Protein AF-A0A6S6TIM0-F1 (afdb_monomer)

pLDDT: mean 74.58, std 20.09, range [28.98, 96.31]

Structure (mmCIF, N/CA/C/O backbone):
data_AF-A0A6S6TIM0-F1
#
_entry.id   AF-A0A6S6TIM0-F1
#
loop_
_atom_site.group_PDB
_atom_site.id
_atom_site.type_symbol
_atom_site.label_atom_id
_atom_site.label_alt_id
_atom_site.label_comp_id
_atom_site.label_asym_id
_atom_site.label_entity_id
_atom_site.label_seq_id
_atom_site.pdbx_PDB_ins_code
_atom_site.Cartn_x
_atom_site.Cartn_y
_atom_site.Cartn_z
_atom_site.occupancy
_atom_site.B_iso_or_equiv
_atom_site.auth_seq_id
_atom_site.auth_comp_id
_atom_site.auth_asym_id
_atom_site.auth_atom_id
_atom_site.pdbx_PDB_model_num
ATOM 1 N N . MET A 1 1 ? 52.981 17.543 31.462 1.00 34.94 1 MET A N 1
ATOM 2 C CA . MET A 1 1 ? 53.055 16.072 31.295 1.00 34.94 1 MET A CA 1
ATOM 3 C C . MET A 1 1 ? 51.691 15.510 31.686 1.00 34.94 1 MET A C 1
ATOM 5 O O . MET A 1 1 ? 51.273 15.782 32.795 1.00 34.94 1 MET A O 1
ATOM 9 N N . LYS A 1 2 ? 50.892 15.060 30.699 1.00 37.09 2 LYS A N 1
ATOM 10 C CA . LYS A 1 2 ? 50.483 13.643 30.493 1.00 37.09 2 LYS A CA 1
ATOM 11 C C . LYS A 1 2 ? 49.514 13.152 31.595 1.00 37.09 2 LYS A C 1
ATOM 13 O O . LYS A 1 2 ? 49.931 13.107 32.735 1.00 37.09 2 LYS A O 1
ATOM 18 N N . HIS A 1 3 ? 48.256 12.747 31.390 1.00 34.34 3 HIS A N 1
ATOM 19 C CA . HIS A 1 3 ? 47.447 12.381 30.220 1.00 34.34 3 HIS A CA 1
ATOM 20 C C . HIS A 1 3 ? 45.950 12.539 30.579 1.00 34.34 3 HIS A C 1
ATOM 22 O O . HIS A 1 3 ? 45.522 11.990 31.589 1.00 34.34 3 HIS A O 1
ATOM 28 N N . LEU A 1 4 ? 45.146 13.181 29.723 1.00 31.92 4 LEU A N 1
ATOM 29 C CA . LEU A 1 4 ? 43.689 12.991 29.677 1.00 31.92 4 LEU A CA 1
ATOM 30 C C . LEU A 1 4 ? 43.410 12.108 28.451 1.00 31.92 4 LEU A C 1
ATOM 32 O O . LEU A 1 4 ? 43.597 12.547 27.317 1.00 31.92 4 LEU A O 1
ATOM 36 N N . LYS A 1 5 ? 43.061 10.835 28.660 1.00 36.31 5 LYS A N 1
ATOM 37 C CA . LYS A 1 5 ? 42.605 9.949 27.579 1.00 36.31 5 LYS A CA 1
ATOM 38 C C . LYS A 1 5 ? 41.124 10.234 27.341 1.00 36.31 5 LYS A C 1
ATOM 40 O O . LYS A 1 5 ? 40.272 9.725 28.059 1.00 36.31 5 LYS A O 1
ATOM 45 N N . GLY A 1 6 ? 40.851 11.090 26.359 1.00 34.06 6 GLY A N 1
ATOM 46 C CA . GLY A 1 6 ? 39.521 11.280 25.795 1.00 34.06 6 GLY A CA 1
ATOM 47 C C . GLY A 1 6 ? 39.096 10.022 25.045 1.00 34.06 6 GLY A C 1
ATOM 48 O O . GLY A 1 6 ? 39.777 9.576 24.123 1.00 34.06 6 GLY A O 1
ATOM 49 N N . ILE A 1 7 ? 37.988 9.444 25.490 1.00 39.56 7 ILE A N 1
ATOM 50 C CA . ILE A 1 7 ? 37.256 8.378 24.815 1.00 39.56 7 ILE A CA 1
ATOM 51 C C . ILE A 1 7 ? 36.615 9.014 23.580 1.00 39.56 7 ILE A C 1
ATOM 53 O O . ILE A 1 7 ? 35.671 9.793 23.690 1.00 39.56 7 ILE A O 1
ATOM 57 N N . PHE A 1 8 ? 37.182 8.736 22.407 1.00 39.44 8 PHE A N 1
ATOM 58 C CA . PHE A 1 8 ? 36.579 9.087 21.127 1.00 39.44 8 PHE A CA 1
ATOM 59 C C . PHE A 1 8 ? 35.415 8.118 20.894 1.00 39.44 8 PHE A C 1
ATOM 61 O O . PHE A 1 8 ? 35.612 6.950 20.562 1.00 39.44 8 PHE A O 1
ATOM 68 N N . LEU A 1 9 ? 34.204 8.606 21.155 1.00 35.69 9 LEU A N 1
ATOM 69 C CA . LEU A 1 9 ? 32.951 7.981 20.752 1.00 35.69 9 LEU A CA 1
ATOM 70 C C . LEU A 1 9 ? 32.951 7.842 19.224 1.00 35.69 9 LEU A C 1
ATOM 72 O O . LEU A 1 9 ? 32.797 8.824 18.502 1.00 35.69 9 LEU A O 1
ATOM 76 N N . LEU A 1 10 ? 33.138 6.611 18.742 1.00 35.91 10 LEU A N 1
ATOM 77 C CA . LEU A 1 10 ? 32.744 6.213 17.397 1.00 35.91 10 LEU A CA 1
ATOM 78 C C . LEU A 1 10 ? 31.223 6.339 17.311 1.00 35.91 10 LEU A C 1
ATOM 80 O O . LEU A 1 10 ? 30.482 5.506 17.829 1.00 35.91 10 LEU A O 1
ATOM 84 N N . SER A 1 11 ? 30.765 7.407 16.669 1.00 35.31 11 SER A N 1
ATOM 85 C CA . SER A 1 11 ? 29.397 7.543 16.198 1.00 35.31 11 SER A CA 1
ATOM 86 C C . SER A 1 11 ? 29.123 6.459 15.151 1.00 35.31 11 SER A C 1
ATOM 88 O O . SER A 1 11 ? 29.418 6.635 13.968 1.00 35.31 11 SER A O 1
ATOM 90 N N . LEU A 1 12 ? 28.559 5.331 15.595 1.00 32.84 12 LEU A N 1
ATOM 91 C CA . LEU A 1 12 ? 27.706 4.497 14.756 1.00 32.84 12 LEU A CA 1
ATOM 92 C C . LEU A 1 12 ? 26.531 5.374 14.313 1.00 32.84 12 LEU A C 1
ATOM 94 O O . LEU A 1 12 ? 25.594 5.611 15.075 1.00 32.84 12 LEU A O 1
ATOM 98 N N . GLY A 1 13 ? 26.601 5.884 13.087 1.00 28.98 13 GLY A N 1
ATOM 99 C CA . GLY A 1 13 ? 25.435 6.403 12.390 1.00 28.98 13 GLY A CA 1
ATOM 100 C C . GLY A 1 13 ? 24.515 5.235 12.063 1.00 28.98 13 GLY A C 1
ATOM 101 O O . GLY A 1 13 ? 24.658 4.606 11.021 1.00 28.98 13 GLY A O 1
ATOM 102 N N . LEU A 1 14 ? 23.613 4.922 12.991 1.00 32.03 14 LEU A N 1
ATOM 103 C CA . LEU A 1 14 ? 22.408 4.141 12.742 1.00 32.03 14 LEU A CA 1
ATOM 104 C C . LEU A 1 14 ? 21.591 4.873 11.670 1.00 32.03 14 LEU A C 1
ATOM 106 O O . LEU A 1 14 ? 20.851 5.804 11.981 1.00 32.03 14 LEU A O 1
ATOM 110 N N . SER A 1 15 ? 21.714 4.462 10.410 1.00 33.78 15 SER A N 1
ATOM 111 C CA . SER A 1 15 ? 20.714 4.770 9.391 1.00 33.78 15 SER A CA 1
ATOM 112 C C . SER A 1 15 ? 19.484 3.899 9.654 1.00 33.78 15 SER A C 1
ATOM 114 O O . SER A 1 15 ? 19.263 2.875 9.012 1.00 33.78 15 SER A O 1
ATOM 116 N N . LEU A 1 16 ? 18.699 4.298 10.654 1.00 33.28 16 LEU A N 1
ATOM 117 C CA . LEU A 1 16 ? 17.287 3.950 10.767 1.00 33.28 16 LEU A CA 1
ATOM 118 C C . LEU A 1 16 ? 16.529 4.769 9.713 1.00 33.28 16 LEU A C 1
ATOM 120 O O . LEU A 1 16 ? 15.855 5.740 10.033 1.00 33.28 16 LEU A O 1
ATOM 124 N N . SER A 1 17 ? 16.669 4.404 8.443 1.00 33.66 17 SER A N 1
ATOM 125 C CA . SER A 1 17 ? 15.751 4.825 7.381 1.00 33.66 17 SER A CA 1
ATOM 126 C C . SER A 1 17 ? 14.717 3.722 7.169 1.00 33.66 17 SER A C 1
ATOM 128 O O . SER A 1 17 ? 14.586 3.158 6.092 1.00 33.66 17 SER A O 1
ATOM 130 N N . ALA A 1 18 ? 14.012 3.391 8.249 1.00 34.97 18 ALA A N 1
ATOM 131 C CA . ALA A 1 18 ? 12.736 2.695 8.212 1.00 34.97 18 ALA A CA 1
ATOM 132 C C . ALA A 1 18 ? 11.671 3.729 8.593 1.00 34.97 18 ALA A C 1
ATOM 134 O O . ALA A 1 18 ? 11.173 3.741 9.714 1.00 34.97 18 ALA A O 1
ATOM 135 N N . CYS A 1 19 ? 11.397 4.657 7.679 1.00 33.97 19 CYS A N 1
ATOM 136 C CA . CYS A 1 19 ? 10.198 5.479 7.744 1.00 33.97 19 CYS A CA 1
ATOM 137 C C . CYS A 1 19 ? 9.335 5.076 6.557 1.00 33.97 19 CYS A C 1
ATOM 139 O O . CYS A 1 19 ? 9.577 5.464 5.417 1.00 33.97 19 CYS A O 1
ATOM 141 N N . THR A 1 20 ? 8.375 4.221 6.875 1.00 43.53 20 THR A N 1
ATOM 142 C CA . THR A 1 20 ? 7.205 3.876 6.086 1.00 43.53 20 THR A CA 1
ATOM 143 C C . THR A 1 20 ? 6.537 5.156 5.581 1.00 43.53 20 THR A C 1
ATOM 145 O O . THR A 1 20 ? 5.916 5.906 6.331 1.00 43.53 20 THR A O 1
ATOM 148 N N . LEU A 1 21 ? 6.708 5.460 4.297 1.00 39.47 21 LEU A N 1
ATOM 149 C CA . LEU A 1 21 ? 5.982 6.552 3.660 1.00 39.47 21 LEU A CA 1
ATOM 150 C C . LEU A 1 21 ? 4.536 6.100 3.412 1.00 39.47 21 LEU A C 1
ATOM 152 O O . LEU A 1 21 ? 4.282 5.315 2.500 1.00 39.47 21 LEU A O 1
ATOM 156 N N . ASN A 1 22 ? 3.621 6.641 4.227 1.00 45.47 22 ASN A N 1
ATOM 157 C CA . ASN A 1 22 ? 2.157 6.589 4.117 1.00 45.47 22 ASN A CA 1
ATOM 158 C C . ASN A 1 22 ? 1.509 5.191 4.152 1.00 45.47 22 ASN A C 1
ATOM 160 O O . ASN A 1 22 ? 0.822 4.803 3.207 1.00 45.47 22 ASN A O 1
ATOM 164 N N . GLU A 1 23 ? 1.615 4.484 5.283 1.00 50.81 23 GLU A N 1
ATOM 165 C CA . GLU A 1 23 ? 0.754 3.313 5.555 1.00 50.81 23 GLU A CA 1
ATOM 166 C C . GLU A 1 23 ? -0.749 3.661 5.624 1.00 50.81 23 GLU A C 1
ATOM 168 O O . GLU A 1 23 ? -1.587 2.772 5.489 1.00 50.81 23 GLU A O 1
ATOM 173 N N . ASP A 1 24 ? -1.109 4.942 5.768 1.00 60.09 24 ASP A N 1
ATOM 174 C CA . ASP A 1 24 ? -2.507 5.378 5.897 1.00 60.09 24 ASP A CA 1
ATOM 175 C C . ASP A 1 24 ? -3.259 5.492 4.557 1.00 60.09 24 ASP A C 1
ATOM 177 O O . ASP A 1 24 ? -4.487 5.589 4.551 1.00 60.09 24 ASP A O 1
ATOM 181 N N . ASP A 1 25 ? -2.561 5.476 3.410 1.00 76.62 25 ASP A N 1
ATOM 182 C CA . ASP A 1 25 ? -3.203 5.560 2.092 1.00 76.62 25 ASP A CA 1
ATOM 183 C C . ASP A 1 25 ? -3.156 4.214 1.342 1.00 76.62 25 ASP A C 1
ATOM 185 O O . ASP A 1 25 ? -2.082 3.787 0.889 1.00 76.62 25 ASP A O 1
ATOM 189 N N . PRO A 1 26 ? -4.308 3.546 1.136 1.00 77.62 26 PRO A N 1
ATOM 190 C CA . PRO A 1 26 ? -4.350 2.216 0.530 1.00 77.62 26 PRO A CA 1
ATOM 191 C C . PRO A 1 26 ? -3.857 2.210 -0.923 1.00 77.62 26 PRO A C 1
ATOM 193 O O . PRO A 1 26 ? -3.222 1.246 -1.354 1.00 77.62 26 PRO A O 1
ATOM 196 N N . GLN A 1 27 ? -4.082 3.292 -1.675 1.00 85.06 27 GLN A N 1
ATOM 197 C CA . GLN A 1 27 ? -3.627 3.415 -3.064 1.00 85.06 27 GLN A CA 1
ATOM 198 C C . GLN A 1 27 ? -2.107 3.607 -3.158 1.00 85.06 27 GLN A C 1
ATOM 200 O O . GLN A 1 27 ? -1.467 3.023 -4.039 1.00 85.06 27 GLN A O 1
ATOM 205 N N . THR A 1 28 ? -1.510 4.382 -2.246 1.00 87.12 28 THR A N 1
ATOM 206 C CA . THR A 1 28 ? -0.049 4.515 -2.136 1.00 87.12 28 THR A CA 1
ATOM 207 C C . THR A 1 28 ? 0.596 3.187 -1.781 1.00 87.12 28 THR A C 1
ATOM 209 O O . THR A 1 28 ? 1.478 2.722 -2.507 1.00 87.12 28 THR A O 1
ATOM 212 N N . THR A 1 29 ? 0.074 2.527 -0.749 1.00 85.19 29 THR A N 1
ATOM 213 C CA . THR A 1 29 ? 0.572 1.226 -0.294 1.00 85.19 29 THR A CA 1
ATOM 214 C C . THR A 1 29 ? 0.484 0.171 -1.399 1.00 85.19 29 THR A C 1
ATOM 216 O O . THR A 1 29 ? 1.448 -0.558 -1.644 1.00 85.19 29 THR A O 1
ATOM 219 N N . LEU A 1 30 ? -0.643 0.085 -2.119 1.00 86.62 30 LEU A N 1
ATOM 220 C CA . LEU A 1 30 ? -0.764 -0.879 -3.211 1.00 86.62 30 LEU A CA 1
ATOM 221 C C . LEU A 1 30 ? 0.202 -0.562 -4.358 1.00 86.62 30 LEU A C 1
ATOM 223 O O . LEU A 1 30 ? 0.848 -1.477 -4.869 1.00 86.62 30 LEU A O 1
ATOM 227 N N . CYS A 1 31 ? 0.341 0.708 -4.746 1.00 90.50 31 CYS A N 1
ATOM 228 C CA . CYS A 1 31 ? 1.258 1.100 -5.818 1.00 90.50 31 CYS A CA 1
ATOM 229 C C . CYS A 1 31 ? 2.711 0.725 -5.486 1.00 90.50 31 CYS A C 1
ATOM 231 O O . CYS A 1 31 ? 3.422 0.185 -6.338 1.00 90.50 31 CYS A O 1
ATOM 233 N N . GLN A 1 32 ? 3.137 0.930 -4.237 1.00 90.94 32 GLN A N 1
ATOM 234 C CA . GLN A 1 32 ? 4.454 0.514 -3.749 1.00 90.94 32 GLN A CA 1
ATOM 235 C C . GLN A 1 32 ? 4.630 -1.010 -3.830 1.00 90.94 32 GLN A C 1
ATOM 237 O O . GLN A 1 32 ? 5.574 -1.487 -4.458 1.00 90.94 32 GLN A O 1
ATOM 242 N N . LYS A 1 33 ? 3.680 -1.788 -3.289 1.00 88.62 33 LYS A N 1
ATOM 243 C CA . LYS A 1 33 ? 3.733 -3.262 -3.319 1.00 88.62 33 LYS A CA 1
ATOM 244 C C . LYS A 1 33 ? 3.762 -3.826 -4.742 1.00 88.62 33 LYS A C 1
ATOM 246 O O . LYS A 1 33 ? 4.530 -4.745 -5.030 1.00 88.62 33 LYS A O 1
ATOM 251 N N . LEU A 1 34 ? 2.954 -3.268 -5.647 1.00 90.75 34 LEU A N 1
ATOM 252 C CA . LEU A 1 34 ? 2.959 -3.644 -7.063 1.00 90.75 34 LEU A CA 1
ATOM 253 C C . LEU A 1 34 ? 4.305 -3.337 -7.717 1.00 90.75 34 LEU A C 1
ATOM 255 O O . LEU A 1 34 ? 4.828 -4.181 -8.440 1.00 90.75 34 LEU A O 1
ATOM 259 N N . THR A 1 35 ? 4.882 -2.167 -7.434 1.00 92.06 35 THR A N 1
ATOM 260 C CA . THR A 1 35 ? 6.197 -1.766 -7.954 1.00 92.06 35 THR A CA 1
ATOM 261 C C . THR A 1 35 ? 7.2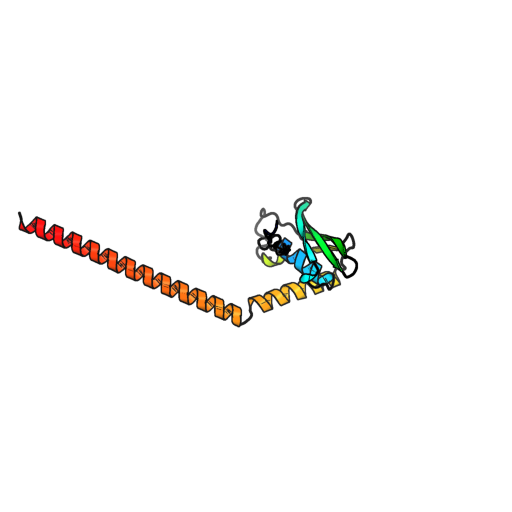76 -2.753 -7.523 1.00 92.06 35 THR A C 1
ATOM 263 O O . THR A 1 35 ? 7.976 -3.294 -8.379 1.00 92.06 35 THR A O 1
ATOM 266 N N . THR A 1 36 ? 7.362 -3.054 -6.224 1.00 90.69 36 THR A N 1
ATOM 267 C CA . THR A 1 36 ? 8.318 -4.032 -5.685 1.00 90.69 36 THR A CA 1
ATOM 268 C C . THR A 1 36 ? 8.164 -5.387 -6.369 1.00 90.69 36 THR A C 1
ATOM 270 O O . THR A 1 36 ? 9.146 -5.982 -6.820 1.00 90.69 36 THR A O 1
ATOM 273 N N . HIS A 1 37 ? 6.919 -5.855 -6.510 1.00 90.19 37 HIS A N 1
ATOM 274 C CA . HIS A 1 37 ? 6.640 -7.146 -7.123 1.00 90.19 37 HIS A CA 1
ATOM 275 C C . HIS A 1 37 ? 7.042 -7.200 -8.604 1.00 90.19 37 HIS A C 1
ATOM 277 O O . HIS A 1 37 ? 7.699 -8.147 -9.031 1.00 90.19 37 HIS A O 1
ATOM 283 N N . LEU A 1 38 ? 6.668 -6.182 -9.383 1.00 90.50 38 LEU A N 1
ATOM 284 C CA . LEU A 1 38 ? 6.932 -6.103 -10.823 1.00 90.50 38 LEU A CA 1
ATOM 285 C C . LEU A 1 38 ? 8.416 -5.932 -11.145 1.00 90.50 38 LEU A C 1
ATOM 287 O O . LEU A 1 38 ? 8.876 -6.396 -12.185 1.00 90.50 38 LEU A O 1
ATOM 291 N N . MET A 1 39 ? 9.171 -5.294 -10.254 1.00 89.38 39 MET A N 1
ATOM 292 C CA . MET A 1 39 ? 10.621 -5.178 -10.386 1.00 89.38 39 MET A CA 1
ATOM 293 C C . MET A 1 39 ? 11.367 -6.450 -9.973 1.00 89.38 39 MET A C 1
ATOM 295 O O . MET A 1 39 ? 12.568 -6.539 -10.216 1.00 89.38 39 MET A O 1
ATOM 299 N N . ASN A 1 40 ? 10.668 -7.433 -9.389 1.00 85.31 40 ASN A N 1
ATOM 300 C CA . ASN A 1 40 ? 11.255 -8.633 -8.795 1.00 85.31 40 ASN A CA 1
ATOM 301 C C . ASN A 1 40 ? 12.362 -8.292 -7.778 1.00 85.31 40 ASN A C 1
ATOM 303 O O . ASN A 1 40 ? 13.404 -8.945 -7.729 1.00 85.31 40 ASN A O 1
ATOM 307 N N . GLU A 1 41 ? 12.134 -7.242 -6.990 1.00 77.19 41 GLU A N 1
ATOM 308 C CA . GLU A 1 41 ? 13.063 -6.763 -5.970 1.00 77.19 41 GLU A CA 1
ATOM 309 C C . GLU A 1 41 ? 12.563 -7.108 -4.569 1.00 77.19 41 GLU A C 1
ATOM 311 O O . GLU A 1 41 ? 11.365 -7.263 -4.331 1.00 77.19 41 GLU A O 1
ATOM 316 N N . SER A 1 42 ? 13.496 -7.227 -3.626 1.00 70.44 42 SER A N 1
ATOM 317 C CA . SER A 1 42 ? 13.155 -7.295 -2.204 1.00 70.44 42 SER A CA 1
ATOM 318 C C . SER A 1 42 ? 12.775 -5.903 -1.704 1.00 70.44 42 SER A C 1
ATOM 320 O O . SER A 1 42 ? 13.442 -4.928 -2.053 1.00 70.44 42 SER A O 1
ATOM 322 N N . GLU A 1 43 ? 11.775 -5.806 -0.823 1.00 68.25 43 GLU A N 1
ATOM 323 C CA . GLU A 1 43 ? 11.425 -4.550 -0.136 1.00 68.25 43 GLU A CA 1
ATOM 324 C C . GLU A 1 43 ? 12.636 -3.932 0.582 1.00 68.25 43 GLU A C 1
ATOM 326 O O . GLU A 1 43 ? 12.759 -2.717 0.662 1.00 68.25 43 GLU A O 1
ATOM 331 N N . THR A 1 44 ? 13.590 -4.759 1.022 1.00 71.88 44 THR A N 1
ATOM 332 C CA . THR A 1 44 ? 14.831 -4.317 1.678 1.00 71.88 44 THR A CA 1
ATOM 333 C C . THR A 1 44 ? 15.797 -3.560 0.766 1.00 71.88 44 THR A C 1
ATOM 335 O O . THR A 1 44 ? 16.726 -2.935 1.267 1.00 71.88 44 THR A O 1
ATOM 338 N N . ASN A 1 45 ? 15.625 -3.646 -0.556 1.00 83.19 45 ASN A N 1
ATOM 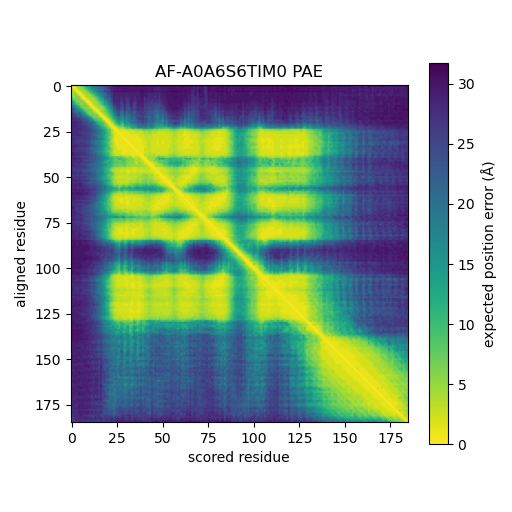339 C CA . ASN A 1 45 ? 16.486 -2.983 -1.540 1.00 83.19 45 ASN A CA 1
ATOM 340 C C . ASN A 1 45 ? 15.881 -1.667 -2.048 1.00 83.19 45 ASN A C 1
ATOM 342 O O . ASN A 1 45 ? 16.463 -1.027 -2.927 1.00 83.19 45 ASN A O 1
ATOM 346 N N . ILE A 1 46 ? 14.706 -1.285 -1.541 1.00 86.38 46 ILE A N 1
ATOM 347 C CA . ILE A 1 46 ? 13.959 -0.115 -1.989 1.00 86.38 46 ILE A CA 1
ATOM 348 C C . ILE A 1 46 ? 13.841 0.872 -0.833 1.00 86.38 46 ILE A C 1
ATOM 350 O O . ILE A 1 46 ? 13.231 0.583 0.193 1.00 86.38 46 ILE A O 1
ATOM 354 N N . ASN A 1 47 ? 14.378 2.071 -1.034 1.00 88.62 47 ASN A N 1
ATOM 355 C CA . ASN A 1 47 ? 14.166 3.202 -0.143 1.00 88.62 47 ASN A CA 1
ATOM 356 C C . ASN A 1 47 ? 13.066 4.080 -0.736 1.00 88.62 47 ASN A C 1
ATOM 358 O O . ASN A 1 47 ? 13.288 4.786 -1.721 1.00 88.62 47 ASN A O 1
ATOM 362 N N . TRP A 1 48 ? 11.868 4.017 -0.161 1.00 89.12 48 TRP A N 1
ATOM 363 C CA . TRP A 1 48 ? 10.749 4.849 -0.596 1.00 89.12 48 TRP A CA 1
ATOM 364 C C . TRP A 1 48 ? 11.005 6.321 -0.269 1.00 89.12 48 TRP A C 1
ATOM 366 O O . TRP A 1 48 ? 11.380 6.664 0.849 1.00 89.12 48 TRP A O 1
ATOM 376 N N . GLY A 1 49 ? 10.801 7.177 -1.266 1.00 87.50 49 GLY A N 1
ATOM 377 C CA . GLY A 1 49 ? 10.765 8.627 -1.130 1.00 87.50 49 GLY A CA 1
ATOM 378 C C . GLY A 1 49 ? 9.335 9.146 -1.270 1.00 87.50 49 GLY A C 1
ATOM 379 O O . GLY A 1 49 ? 8.363 8.428 -1.036 1.00 87.50 49 GLY A O 1
ATOM 380 N N . ASP A 1 50 ? 9.195 10.404 -1.677 1.00 87.69 50 ASP A N 1
ATOM 381 C CA . ASP A 1 50 ? 7.897 11.074 -1.680 1.00 87.69 50 ASP A CA 1
ATOM 382 C C . ASP A 1 50 ? 6.883 10.457 -2.655 1.00 87.69 50 ASP A C 1
ATOM 384 O O . ASP A 1 50 ? 7.210 10.067 -3.785 1.00 87.69 50 ASP A O 1
ATOM 388 N N . ALA A 1 51 ? 5.619 10.469 -2.231 1.00 88.94 51 ALA A N 1
ATOM 389 C CA . ALA A 1 51 ? 4.460 10.171 -3.060 1.00 88.94 51 ALA A CA 1
ATOM 390 C C . ALA A 1 51 ? 3.715 11.468 -3.414 1.00 88.94 51 ALA A C 1
ATOM 392 O O . ALA A 1 51 ? 3.520 12.343 -2.572 1.00 88.94 51 ALA A O 1
ATOM 393 N N . SER A 1 52 ? 3.265 11.586 -4.660 1.00 89.12 52 SER A N 1
ATOM 394 C CA . SER A 1 52 ? 2.484 12.726 -5.148 1.00 89.12 52 SER A CA 1
ATOM 395 C C . SER A 1 52 ? 1.215 12.255 -5.846 1.00 89.12 52 SER A C 1
ATOM 397 O O . SER A 1 52 ? 1.207 11.233 -6.531 1.00 89.12 52 SER A O 1
ATOM 399 N N . ARG A 1 53 ? 0.130 13.004 -5.652 1.00 88.50 53 ARG A N 1
ATOM 400 C CA . ARG A 1 53 ? -1.209 12.686 -6.151 1.00 88.50 53 ARG A CA 1
ATOM 401 C C . ARG A 1 53 ? -1.710 13.839 -7.002 1.00 88.50 53 ARG A C 1
ATOM 403 O O . ARG A 1 53 ? -1.727 14.980 -6.548 1.00 88.50 53 ARG A O 1
ATOM 410 N N . VAL A 1 54 ? -2.099 13.540 -8.234 1.00 85.38 54 VAL A N 1
ATOM 411 C CA . VAL A 1 54 ? -2.632 14.521 -9.178 1.00 85.38 54 VAL A CA 1
ATOM 412 C C . VAL A 1 54 ? -3.928 13.986 -9.761 1.00 85.38 54 VAL A C 1
ATOM 414 O O . VAL A 1 54 ? -3.936 13.008 -10.508 1.00 85.38 54 VAL A O 1
ATOM 417 N N . GLU A 1 55 ? -5.029 14.660 -9.459 1.00 81.25 55 GLU A N 1
ATOM 418 C CA . GLU A 1 55 ? -6.306 14.397 -10.113 1.00 81.25 55 GLU A CA 1
ATOM 419 C C . GLU A 1 55 ? -6.251 14.872 -11.569 1.00 81.25 55 GLU A C 1
ATOM 421 O O . GLU A 1 55 ? -6.015 16.045 -11.872 1.00 81.25 55 GLU A O 1
ATOM 426 N N . LYS A 1 56 ? -6.479 13.948 -12.501 1.00 75.56 56 LYS A N 1
ATOM 427 C CA . LYS A 1 56 ? -6.605 14.235 -13.926 1.00 75.56 56 LYS A CA 1
ATOM 428 C C . LYS A 1 56 ? -8.076 14.219 -14.313 1.00 75.56 56 LYS A C 1
ATOM 430 O O . LYS A 1 56 ? -8.737 13.187 -14.288 1.00 75.56 56 LYS A O 1
ATOM 435 N N . LYS A 1 57 ? -8.572 15.390 -14.726 1.00 68.44 57 LYS A N 1
ATOM 436 C CA . LYS A 1 57 ? -9.890 15.579 -15.361 1.00 68.44 57 LYS A CA 1
ATOM 437 C C . LYS A 1 57 ? -11.099 15.069 -14.552 1.00 68.44 57 LYS A C 1
ATOM 439 O O . LYS A 1 57 ? -12.160 14.907 -15.134 1.00 68.44 57 LYS A O 1
ATOM 444 N N . LYS A 1 58 ? -10.967 14.870 -13.232 1.00 68.31 58 LYS A N 1
ATOM 445 C CA . LYS A 1 58 ? -11.998 14.270 -12.357 1.00 68.31 58 LYS A CA 1
ATOM 446 C C . LYS A 1 58 ? -12.433 12.850 -12.760 1.00 68.31 58 LYS A C 1
ATOM 448 O O . LYS A 1 58 ? -13.499 12.413 -12.339 1.00 68.31 58 LYS A O 1
ATOM 453 N N . GLU A 1 59 ? -11.630 12.160 -13.564 1.00 75.25 59 GLU A N 1
ATOM 454 C CA . GLU A 1 59 ? -11.897 10.794 -14.046 1.00 75.25 59 GLU A CA 1
ATOM 455 C C . GLU A 1 59 ? -10.790 9.823 -13.646 1.00 75.25 59 GLU A C 1
ATOM 457 O O . GLU A 1 59 ? -11.044 8.634 -13.489 1.00 75.25 59 GLU A O 1
ATOM 462 N N . HIS A 1 60 ? -9.575 10.328 -13.411 1.00 82.25 60 HIS A N 1
ATOM 463 C CA . HIS A 1 60 ? -8.452 9.512 -12.974 1.00 82.25 60 HIS A CA 1
ATOM 464 C C . HIS A 1 60 ? -7.654 10.188 -11.873 1.00 82.25 60 HIS A C 1
ATOM 466 O O . HIS A 1 60 ? -7.423 11.398 -11.896 1.00 82.25 60 HIS A O 1
ATOM 472 N N . LEU A 1 61 ? -7.157 9.378 -10.948 1.00 86.69 61 LEU A N 1
ATOM 473 C CA . LEU A 1 61 ? -6.122 9.773 -10.011 1.00 86.69 61 LEU A CA 1
ATOM 474 C C . LEU A 1 61 ? -4.782 9.246 -10.519 1.00 86.69 61 LEU A C 1
ATOM 476 O O . LEU A 1 61 ? -4.592 8.044 -10.691 1.00 86.69 61 LEU A O 1
ATOM 480 N N . LEU A 1 62 ? -3.837 10.154 -10.733 1.00 90.75 62 LEU A N 1
ATOM 481 C CA . LEU A 1 62 ? -2.454 9.805 -11.009 1.00 90.75 62 LEU A CA 1
ATOM 482 C C . LEU A 1 62 ? -1.668 9.841 -9.699 1.00 90.75 62 LEU A C 1
ATOM 484 O O . LEU A 1 62 ? -1.487 10.910 -9.116 1.00 90.75 62 LEU A O 1
ATOM 488 N N . LEU A 1 63 ? -1.204 8.682 -9.245 1.00 92.12 63 LEU A N 1
ATOM 489 C CA . LEU A 1 63 ? -0.319 8.560 -8.095 1.00 92.12 63 LEU A CA 1
ATOM 490 C C . LEU A 1 63 ? 1.097 8.267 -8.585 1.00 92.12 63 LEU A C 1
ATOM 492 O O . LEU A 1 63 ? 1.330 7.252 -9.236 1.00 92.12 63 LEU A O 1
ATOM 496 N N . THR A 1 64 ? 2.047 9.110 -8.208 1.00 93.94 64 THR A N 1
ATOM 497 C CA . THR A 1 64 ? 3.463 8.931 -8.520 1.00 93.94 64 THR A CA 1
ATOM 498 C C . THR A 1 64 ? 4.248 8.726 -7.236 1.00 93.94 64 THR A C 1
ATOM 500 O O . THR A 1 64 ? 4.234 9.597 -6.369 1.00 93.94 64 THR A O 1
ATOM 503 N N . VAL A 1 65 ? 4.960 7.607 -7.134 1.00 93.62 65 VAL A N 1
ATOM 504 C CA . VAL A 1 65 ? 5.867 7.289 -6.026 1.00 93.62 65 VAL A CA 1
ATOM 505 C C . VAL A 1 65 ? 7.310 7.363 -6.512 1.00 93.62 65 VAL A C 1
ATOM 507 O O . VAL A 1 65 ? 7.663 6.780 -7.540 1.00 93.62 65 VAL A O 1
ATOM 510 N N . ASN A 1 66 ? 8.145 8.100 -5.787 1.00 92.88 66 ASN A N 1
ATOM 511 C CA . ASN A 1 66 ? 9.582 8.149 -6.029 1.00 92.88 66 ASN A CA 1
ATOM 512 C C . ASN A 1 66 ? 10.278 7.215 -5.043 1.00 92.88 66 ASN A C 1
ATOM 514 O O . ASN A 1 66 ? 9.846 7.080 -3.900 1.00 92.88 66 ASN A O 1
ATOM 518 N N . PHE A 1 67 ? 11.339 6.554 -5.479 1.00 92.69 67 PHE A N 1
ATOM 519 C CA . PHE A 1 67 ? 12.098 5.645 -4.631 1.00 92.69 67 PHE A CA 1
ATOM 520 C C . PHE A 1 67 ? 13.514 5.490 -5.152 1.00 92.69 67 PHE A C 1
ATOM 522 O O . PHE A 1 67 ? 13.793 5.765 -6.315 1.00 92.69 67 PHE A O 1
ATOM 529 N N . GLU A 1 68 ? 14.408 5.017 -4.302 1.00 91.69 68 GLU A N 1
ATOM 530 C CA . GLU A 1 68 ? 15.741 4.627 -4.716 1.00 91.69 68 GLU A CA 1
ATOM 531 C C . GLU A 1 68 ? 15.902 3.117 -4.609 1.00 91.69 68 GLU A C 1
ATOM 533 O O . GLU A 1 68 ? 15.580 2.508 -3.588 1.00 91.69 68 GLU A O 1
ATOM 538 N N . LYS A 1 69 ? 16.410 2.509 -5.677 1.00 89.31 69 LYS A N 1
ATOM 539 C CA . LYS A 1 69 ? 16.794 1.104 -5.696 1.00 89.31 69 LYS A CA 1
ATOM 540 C C . LYS A 1 69 ? 18.275 1.000 -5.364 1.00 89.31 69 LYS A C 1
ATOM 542 O O . LYS A 1 69 ? 19.097 1.567 -6.076 1.00 89.31 69 LYS A O 1
ATOM 547 N N . THR A 1 70 ? 18.614 0.238 -4.332 1.00 86.38 70 THR A N 1
ATOM 548 C CA . THR A 1 70 ? 20.010 -0.067 -4.004 1.00 86.38 70 THR A CA 1
ATOM 549 C C . THR A 1 70 ? 20.435 -1.357 -4.697 1.00 86.38 70 THR A C 1
ATOM 551 O O . THR A 1 70 ? 19.803 -2.398 -4.522 1.00 86.38 70 THR A O 1
ATOM 554 N N . ASP A 1 71 ? 21.518 -1.301 -5.467 1.00 82.12 71 ASP A N 1
ATOM 555 C CA . ASP A 1 71 ? 22.185 -2.468 -6.040 1.00 82.12 71 ASP A CA 1
ATOM 556 C C . ASP A 1 71 ? 23.675 -2.511 -5.653 1.00 82.12 71 ASP A C 1
ATOM 558 O O . ASP A 1 71 ? 24.146 -1.762 -4.794 1.00 82.12 71 ASP A O 1
ATOM 562 N N . ALA A 1 72 ? 24.435 -3.429 -6.257 1.00 77.50 72 ALA A N 1
ATOM 563 C CA . ALA A 1 72 ? 25.865 -3.567 -5.988 1.00 77.50 72 ALA A CA 1
ATOM 564 C C . ALA A 1 72 ? 26.696 -2.353 -6.461 1.00 77.50 72 ALA A C 1
ATOM 566 O O . ALA A 1 72 ? 27.872 -2.244 -6.112 1.00 77.50 72 ALA A O 1
ATOM 567 N N . GLN A 1 73 ? 26.113 -1.466 -7.270 1.00 75.75 73 GLN A N 1
ATOM 568 C CA . GLN A 1 73 ? 26.738 -0.304 -7.892 1.00 75.75 73 GLN A CA 1
ATOM 569 C C . GLN A 1 73 ? 26.345 1.010 -7.200 1.00 75.75 73 GLN A C 1
ATOM 571 O O . GLN A 1 73 ? 27.064 2.000 -7.346 1.00 75.75 73 GLN A O 1
ATOM 576 N N . GLY A 1 74 ? 25.264 1.024 -6.420 1.00 83.06 74 GLY A N 1
ATOM 577 C CA . GLY A 1 74 ? 24.863 2.151 -5.584 1.00 83.06 74 GLY A CA 1
ATOM 578 C C . GLY A 1 74 ? 23.349 2.329 -5.511 1.00 83.06 74 GLY A C 1
ATOM 579 O O . GLY A 1 74 ? 22.585 1.406 -5.770 1.00 83.06 74 GLY A O 1
ATOM 580 N N . S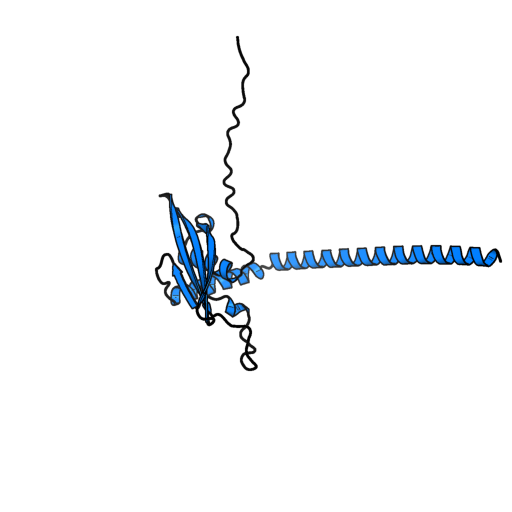ER A 1 75 ? 22.920 3.533 -5.130 1.00 87.38 75 SER A N 1
ATOM 581 C CA . SER A 1 75 ? 21.504 3.911 -5.088 1.00 87.38 75 SER A CA 1
ATOM 582 C C . SER A 1 75 ? 21.095 4.544 -6.419 1.00 87.38 75 SER A C 1
ATOM 584 O O . SER A 1 75 ? 21.713 5.518 -6.858 1.00 87.38 75 SER A O 1
ATOM 586 N N . ILE A 1 76 ? 20.076 3.991 -7.076 1.00 90.06 76 ILE A N 1
ATOM 587 C CA . ILE A 1 76 ? 19.547 4.467 -8.357 1.00 90.06 76 ILE A CA 1
ATOM 588 C C . ILE A 1 76 ? 18.160 5.073 -8.118 1.00 90.06 76 ILE A C 1
ATOM 590 O O . ILE A 1 76 ? 17.253 4.344 -7.706 1.00 90.06 76 ILE A O 1
ATOM 594 N N . PRO A 1 77 ? 17.951 6.372 -8.403 1.00 91.69 77 PRO A N 1
ATOM 595 C CA . PRO A 1 77 ? 16.639 6.985 -8.275 1.00 91.69 77 PRO A CA 1
ATOM 596 C C . PRO A 1 77 ? 15.699 6.456 -9.358 1.00 91.69 77 PRO A C 1
ATOM 598 O O . PRO A 1 77 ? 16.046 6.358 -10.537 1.00 91.69 77 PRO A O 1
ATOM 601 N N . MET A 1 78 ? 14.488 6.127 -8.943 1.00 93.12 78 MET A N 1
ATOM 602 C CA . MET A 1 78 ? 13.441 5.540 -9.757 1.00 93.12 78 MET A CA 1
ATOM 603 C C . MET A 1 78 ? 12.091 6.162 -9.406 1.00 93.12 78 MET A C 1
ATOM 605 O O . MET A 1 78 ? 11.898 6.813 -8.378 1.00 93.12 78 MET A O 1
ATOM 609 N N . GLN A 1 79 ? 11.138 5.961 -10.304 1.00 95.06 79 GLN A N 1
ATOM 610 C CA . GLN A 1 79 ? 9.783 6.460 -10.154 1.00 95.06 79 GLN A CA 1
ATOM 611 C C . GLN A 1 79 ? 8.808 5.410 -10.662 1.00 95.06 79 GLN A C 1
ATOM 613 O O . GLN A 1 79 ? 9.042 4.809 -11.709 1.00 95.06 79 GLN A O 1
ATOM 618 N N . ALA A 1 80 ? 7.698 5.218 -9.963 1.00 95.75 80 ALA A N 1
ATOM 619 C CA . ALA A 1 80 ? 6.565 4.461 -10.467 1.00 95.75 80 ALA A CA 1
ATOM 620 C C . ALA A 1 80 ? 5.320 5.342 -10.459 1.00 95.75 80 ALA A C 1
ATOM 622 O O . ALA A 1 80 ? 5.133 6.170 -9.571 1.00 95.75 80 ALA A O 1
ATOM 623 N N . THR A 1 81 ? 4.487 5.198 -11.482 1.00 95.56 81 THR A N 1
ATOM 624 C CA . THR A 1 81 ? 3.232 5.939 -11.605 1.00 95.56 81 THR A CA 1
ATOM 625 C C . THR A 1 81 ? 2.086 4.959 -11.778 1.00 95.56 81 THR A C 1
ATOM 627 O O . THR A 1 81 ? 2.087 4.182 -12.729 1.00 95.56 81 THR A O 1
ATOM 630 N N . CYS A 1 82 ? 1.107 5.017 -10.883 1.00 93.56 82 CYS A N 1
ATOM 631 C CA . CYS A 1 82 ? -0.122 4.239 -10.918 1.00 93.56 82 CYS A CA 1
ATOM 632 C C . CYS A 1 82 ? -1.293 5.149 -11.304 1.00 93.56 82 CYS A C 1
ATOM 634 O O . CYS A 1 82 ? -1.491 6.210 -10.708 1.00 93.56 82 CYS A O 1
ATOM 636 N N . LEU A 1 83 ? -2.064 4.744 -12.313 1.00 92.38 83 LEU A N 1
ATOM 637 C CA . LEU A 1 83 ? -3.284 5.430 -12.728 1.00 92.38 83 LEU A CA 1
ATOM 638 C C . LEU A 1 83 ? -4.490 4.684 -12.161 1.00 92.38 83 LEU A C 1
ATOM 640 O O . LEU A 1 83 ? -4.739 3.542 -12.542 1.00 92.38 83 LEU A O 1
ATOM 644 N N . TYR A 1 84 ? -5.238 5.340 -11.285 1.00 88.62 84 TYR A N 1
ATOM 645 C CA . TYR A 1 84 ? -6.466 4.817 -10.700 1.00 88.62 84 TYR A CA 1
ATOM 646 C C . TYR A 1 84 ? -7.691 5.449 -11.363 1.00 88.62 84 TYR A C 1
ATOM 648 O O . TYR A 1 84 ? -7.643 6.640 -11.697 1.00 88.62 84 TYR A O 1
ATOM 656 N N . PRO A 1 85 ? -8.795 4.701 -11.516 1.00 82.69 85 PRO A N 1
ATOM 657 C CA . PRO A 1 85 ? -10.072 5.298 -11.866 1.00 82.69 85 PRO A CA 1
ATOM 658 C C . PRO A 1 85 ? -10.529 6.185 -10.701 1.00 82.69 85 PRO A C 1
ATOM 660 O O . PRO A 1 85 ? -10.494 5.780 -9.541 1.00 82.69 85 PRO A O 1
ATOM 663 N N . TYR A 1 86 ? -10.923 7.418 -10.999 1.00 70.19 86 TYR A N 1
ATOM 664 C CA . TYR A 1 86 ? -11.491 8.341 -10.024 1.00 70.19 86 TYR A CA 1
ATOM 665 C C . TYR A 1 86 ? -13.012 8.254 -10.112 1.00 70.19 86 TYR A C 1
ATOM 667 O O . TYR A 1 86 ? -13.601 8.486 -11.169 1.00 70.19 86 TYR A O 1
ATOM 675 N N . HIS A 1 87 ? -13.667 7.921 -9.006 1.00 63.38 87 HIS A N 1
ATOM 676 C CA . HIS A 1 87 ? -15.112 8.067 -8.885 1.00 63.38 87 HIS A CA 1
ATOM 677 C C . HIS A 1 87 ? -15.399 9.276 -8.008 1.00 63.38 87 HIS A C 1
ATOM 679 O O . HIS A 1 87 ? -15.045 9.306 -6.834 1.00 63.38 87 HIS A O 1
ATOM 685 N N . ASN A 1 88 ? -16.027 10.295 -8.600 1.00 53.41 88 ASN A N 1
ATOM 686 C CA . ASN A 1 88 ? -16.605 11.377 -7.817 1.00 53.41 88 ASN A CA 1
ATOM 687 C C . ASN A 1 88 ? -17.770 10.785 -7.018 1.00 53.41 88 ASN A C 1
ATOM 689 O O . ASN A 1 88 ? -18.670 10.197 -7.611 1.00 53.41 88 ASN A O 1
ATOM 693 N N . GLU A 1 89 ? -17.801 11.005 -5.707 1.00 50.06 89 GLU A N 1
ATOM 694 C CA . GLU A 1 89 ? -18.910 10.656 -4.800 1.00 50.06 89 GLU A CA 1
ATOM 695 C C . GLU A 1 89 ? -20.238 11.394 -5.115 1.00 50.06 89 GLU A C 1
ATOM 697 O O . GLU A 1 89 ? -21.120 11.512 -4.268 1.00 50.06 89 GLU A O 1
ATOM 702 N N . GLN A 1 90 ? -20.418 11.922 -6.329 1.00 45.47 90 GLN A N 1
ATOM 703 C CA . GLN A 1 90 ? -21.638 12.594 -6.759 1.00 45.47 90 GLN A CA 1
ATOM 704 C C . GLN A 1 90 ? -22.210 11.942 -8.017 1.00 45.47 90 GLN A C 1
ATOM 706 O O . GLN A 1 90 ? -21.690 12.177 -9.106 1.00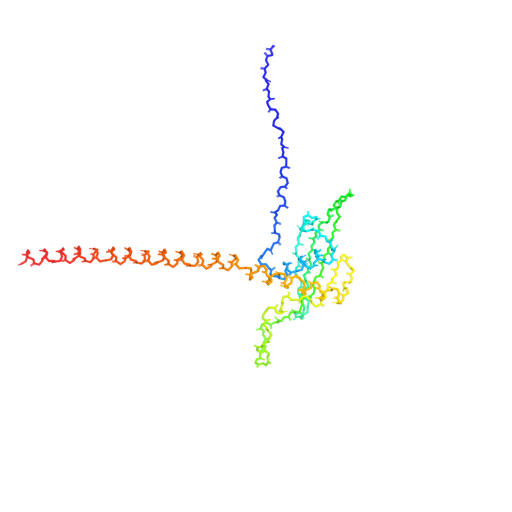 45.47 90 GLN A O 1
ATOM 711 N N . GLN A 1 91 ? -23.330 11.230 -7.812 1.00 41.47 91 GLN A N 1
ATOM 712 C CA . GLN A 1 91 ? -24.352 10.686 -8.737 1.00 41.47 91 GLN A CA 1
ATOM 713 C C . GLN A 1 91 ? -24.470 9.169 -8.511 1.00 41.47 91 GLN A C 1
ATOM 715 O O . GLN A 1 91 ? -23.515 8.437 -8.710 1.00 41.47 91 GLN A O 1
ATOM 720 N N . GLY A 1 92 ? -25.562 8.640 -7.963 1.00 40.97 92 GLY A N 1
ATOM 721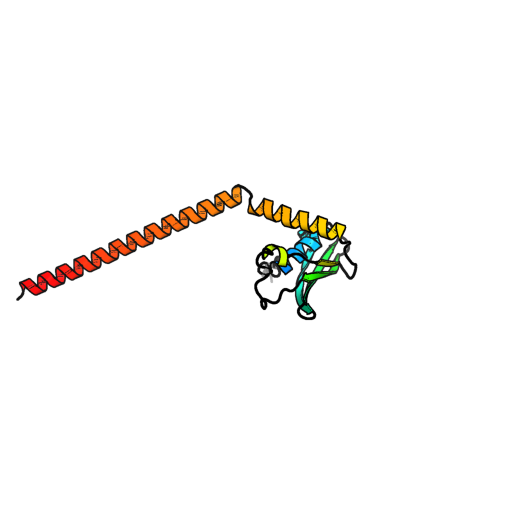 C CA . GLY A 1 92 ? -26.925 8.772 -8.469 1.00 40.97 92 GLY A CA 1
ATOM 722 C C . GLY A 1 92 ? -27.405 7.369 -8.867 1.00 40.97 92 GLY A C 1
ATOM 723 O O . GLY A 1 92 ? -27.138 6.921 -9.971 1.00 40.97 92 GLY A O 1
ATOM 724 N N . GLU A 1 93 ? -28.016 6.680 -7.907 1.00 44.47 93 GLU A N 1
ATOM 725 C CA . GLU A 1 93 ? -29.003 5.583 -7.993 1.00 44.47 93 GLU A CA 1
ATOM 726 C C . GLU A 1 93 ? -28.824 4.321 -8.873 1.00 44.47 93 GLU A C 1
ATOM 728 O O . GLU A 1 93 ? -29.602 3.406 -8.647 1.00 44.47 93 GLU A O 1
ATOM 733 N N . ASP A 1 94 ? -27.825 4.144 -9.750 1.00 42.34 94 ASP A N 1
ATOM 734 C CA . ASP A 1 94 ? -27.791 2.926 -10.613 1.00 42.34 94 ASP A CA 1
ATOM 735 C C . ASP A 1 94 ? -26.515 2.056 -10.558 1.00 42.34 94 ASP A C 1
ATOM 737 O O . ASP A 1 94 ? -26.447 1.008 -11.202 1.00 42.34 94 ASP A O 1
ATOM 741 N N . TYR A 1 95 ? -25.512 2.412 -9.748 1.00 43.47 95 TYR A N 1
ATOM 742 C CA . TYR A 1 95 ? -24.310 1.584 -9.533 1.00 43.47 95 TYR A CA 1
ATOM 743 C C . TYR A 1 95 ? -24.037 1.368 -8.039 1.00 43.47 95 TYR A C 1
ATOM 745 O O . TYR A 1 95 ? -23.018 1.780 -7.496 1.00 43.47 95 TYR A O 1
ATOM 753 N N . GLU A 1 96 ? -24.963 0.696 -7.358 1.00 44.12 96 GLU A N 1
ATOM 754 C CA . GLU A 1 96 ? -24.910 0.452 -5.907 1.00 44.12 96 GLU A CA 1
ATOM 755 C C . GLU A 1 96 ? -23.928 -0.666 -5.487 1.00 44.12 96 GLU A C 1
ATOM 757 O O . GLU A 1 96 ? -23.875 -1.041 -4.319 1.00 44.12 96 GLU A O 1
ATOM 762 N N . PHE A 1 97 ? -23.142 -1.241 -6.409 1.00 42.56 97 PHE A N 1
ATOM 763 C CA . PHE A 1 97 ? -22.393 -2.468 -6.107 1.00 42.56 97 PHE A CA 1
ATOM 764 C C . PHE A 1 97 ? -21.046 -2.619 -6.828 1.00 42.56 97 PHE A C 1
ATOM 766 O O . PHE A 1 97 ? -20.701 -3.705 -7.291 1.00 42.56 97 PHE A O 1
ATOM 773 N N . MET A 1 98 ? -20.240 -1.557 -6.903 1.00 40.88 98 MET A N 1
ATOM 774 C CA . MET A 1 98 ? -18.790 -1.773 -6.959 1.00 40.88 98 MET A CA 1
ATOM 775 C C . MET A 1 98 ? -18.250 -1.691 -5.531 1.00 40.88 98 MET A C 1
ATOM 777 O O . MET A 1 98 ? -18.295 -0.611 -4.938 1.00 40.88 98 MET A O 1
ATOM 781 N N . PRO A 1 99 ? -17.783 -2.811 -4.942 1.00 45.38 99 PRO A N 1
ATOM 782 C CA . PRO A 1 99 ? -17.154 -2.780 -3.631 1.00 45.38 99 PRO A CA 1
ATOM 783 C C . PRO A 1 99 ? -16.037 -1.737 -3.643 1.00 45.38 99 PRO A C 1
ATOM 785 O O . PRO A 1 99 ? -15.221 -1.719 -4.564 1.00 45.38 99 PRO A O 1
ATOM 788 N N . GLN A 1 100 ? -15.988 -0.886 -2.617 1.00 48.81 100 GLN A N 1
ATOM 789 C CA . GLN A 1 100 ? -14.947 0.137 -2.413 1.00 48.81 100 GLN A CA 1
ATOM 790 C C . GLN A 1 100 ? -13.518 -0.435 -2.556 1.00 48.81 100 GLN A C 1
ATOM 792 O O . GLN A 1 100 ? -12.571 0.266 -2.894 1.00 48.81 100 GLN A O 1
ATOM 797 N N . GLU A 1 101 ? -13.374 -1.744 -2.369 1.00 45.81 101 GLU A N 1
ATOM 798 C CA . GLU A 1 101 ? -12.166 -2.542 -2.575 1.00 45.81 101 GLU A CA 1
ATOM 799 C C . GLU A 1 101 ? -11.622 -2.489 -4.021 1.00 45.81 101 GLU A C 1
ATOM 801 O O . GLU A 1 101 ? -10.407 -2.539 -4.211 1.00 45.81 101 GLU A O 1
ATOM 806 N N . TYR A 1 102 ? -12.479 -2.312 -5.038 1.00 47.94 102 TYR A N 1
ATOM 807 C CA . TYR A 1 102 ? -12.075 -2.169 -6.447 1.00 47.94 102 TYR A CA 1
ATOM 808 C C . TYR A 1 102 ? -11.615 -0.748 -6.812 1.00 47.94 102 TYR A C 1
ATOM 810 O O . TYR A 1 102 ? -10.906 -0.582 -7.804 1.00 47.94 102 TYR A O 1
ATOM 818 N N . LEU A 1 103 ? -11.935 0.267 -5.997 1.00 58.31 103 LEU A N 1
ATOM 819 C CA . LEU A 1 103 ? -11.491 1.661 -6.198 1.00 58.31 103 LEU A CA 1
ATOM 820 C C . LEU A 1 103 ? -9.995 1.858 -5.902 1.00 58.31 103 LEU A C 1
ATOM 822 O O . LEU A 1 103 ? -9.422 2.919 -6.157 1.00 58.31 103 LEU A O 1
ATOM 826 N N . ASN A 1 104 ? -9.348 0.820 -5.378 1.00 72.31 104 ASN A N 1
ATOM 827 C CA . ASN A 1 104 ? -7.938 0.829 -5.032 1.00 72.31 104 ASN A CA 1
ATOM 828 C C . ASN A 1 104 ? -7.074 0.070 -6.036 1.00 72.31 104 ASN A C 1
ATOM 830 O O . ASN A 1 104 ? -5.911 -0.142 -5.734 1.00 72.31 104 ASN A O 1
ATOM 834 N N . ILE A 1 105 ? -7.591 -0.356 -7.195 1.00 84.12 105 ILE A N 1
ATOM 835 C CA . ILE A 1 105 ? -6.813 -1.110 -8.192 1.00 84.12 105 ILE A CA 1
ATOM 836 C C . ILE A 1 105 ? -6.424 -0.185 -9.356 1.00 84.12 105 ILE A C 1
ATOM 838 O O . ILE A 1 105 ? -7.300 0.455 -9.937 1.00 84.12 105 ILE A O 1
ATOM 842 N N . PRO A 1 106 ? -5.134 -0.099 -9.731 1.00 89.81 106 PRO A N 1
ATOM 843 C CA . PRO A 1 106 ? -4.728 0.749 -10.843 1.00 89.81 106 PRO A CA 1
ATOM 844 C C . PRO A 1 106 ? -5.116 0.123 -12.192 1.00 89.81 106 PRO A C 1
ATOM 846 O O . PRO A 1 106 ? -4.909 -1.069 -12.418 1.00 89.81 106 PRO A O 1
ATOM 849 N N . GLU A 1 107 ? -5.621 0.941 -13.117 1.00 89.88 107 GLU A N 1
ATOM 850 C CA . GLU A 1 107 ? -5.913 0.554 -14.508 1.00 89.88 107 GLU A CA 1
ATOM 851 C C . GLU A 1 107 ? -4.634 0.379 -15.328 1.00 89.88 107 GLU A C 1
ATOM 853 O O . GLU A 1 107 ? -4.542 -0.470 -16.217 1.00 89.88 107 GLU A O 1
ATOM 858 N N . SER A 1 108 ? -3.639 1.219 -15.051 1.00 93.12 108 SER A N 1
ATOM 859 C CA . SER A 1 108 ? -2.350 1.175 -15.725 1.00 93.12 108 SER A CA 1
ATOM 860 C C . SER A 1 108 ? -1.235 1.645 -14.807 1.00 93.12 108 SER A C 1
ATOM 862 O O . SER A 1 108 ? -1.459 2.334 -13.809 1.00 93.12 108 SER A O 1
ATOM 864 N N . MET A 1 109 ? -0.016 1.247 -15.156 1.00 95.69 109 MET A N 1
ATOM 865 C CA . MET A 1 109 ? 1.167 1.564 -14.380 1.00 95.69 109 MET A CA 1
ATOM 866 C C . MET A 1 109 ? 2.369 1.784 -15.293 1.00 95.69 109 MET A C 1
ATOM 868 O O . MET A 1 109 ? 2.528 1.100 -16.309 1.00 95.69 109 MET A O 1
ATOM 872 N N . THR A 1 110 ? 3.236 2.715 -14.913 1.00 96.31 110 THR A N 1
ATOM 873 C CA . THR A 1 110 ? 4.565 2.872 -15.502 1.00 96.31 110 THR A CA 1
ATOM 874 C C . THR A 1 110 ? 5.637 2.768 -14.425 1.00 96.31 110 THR A C 1
ATOM 876 O O . THR A 1 110 ? 5.434 3.196 -13.290 1.00 96.31 110 THR A O 1
ATOM 879 N N . ILE A 1 111 ? 6.789 2.201 -14.780 1.00 95.12 111 ILE A N 1
ATOM 880 C CA . ILE A 1 111 ? 7.983 2.155 -13.933 1.00 95.12 111 ILE A CA 1
ATOM 881 C C . ILE A 1 111 ? 9.118 2.784 -14.728 1.00 95.12 111 ILE A C 1
ATOM 883 O O . ILE A 1 111 ? 9.434 2.354 -15.835 1.00 95.12 111 ILE A O 1
ATOM 887 N N . ASN A 1 112 ? 9.695 3.850 -14.184 1.00 93.62 112 ASN A N 1
ATOM 888 C CA . ASN A 1 112 ? 10.723 4.672 -14.810 1.00 93.62 112 ASN A CA 1
ATOM 889 C C . ASN A 1 112 ? 10.351 5.101 -16.246 1.00 93.62 112 ASN A C 1
ATOM 891 O O . ASN A 1 112 ? 11.137 4.985 -17.185 1.00 93.62 112 ASN A O 1
ATOM 895 N N . GLY A 1 113 ? 9.092 5.511 -16.434 1.00 91.31 113 GLY A N 1
ATOM 896 C CA . GLY A 1 113 ? 8.540 5.906 -17.734 1.00 91.31 113 GLY A CA 1
ATOM 897 C C . GLY A 1 113 ? 8.201 4.753 -18.688 1.00 91.31 113 GLY A C 1
ATOM 898 O O . GLY A 1 113 ? 7.603 4.998 -19.733 1.00 91.31 113 GLY A O 1
ATOM 899 N N . GLN A 1 114 ? 8.520 3.502 -18.347 1.00 95.31 114 GLN A N 1
ATOM 900 C CA . GLN A 1 114 ? 8.169 2.333 -19.152 1.00 95.31 114 GLN A CA 1
ATOM 901 C C . GLN A 1 114 ? 6.803 1.787 -18.743 1.00 95.31 114 GLN A C 1
ATOM 903 O O . GLN A 1 114 ? 6.549 1.548 -17.564 1.00 95.31 114 GLN A O 1
ATOM 908 N N . ALA A 1 115 ? 5.919 1.580 -19.719 1.00 95.50 115 ALA A N 1
ATOM 909 C CA . ALA A 1 115 ? 4.602 1.008 -19.468 1.00 95.50 115 ALA A CA 1
ATOM 910 C C . ALA A 1 115 ? 4.711 -0.460 -19.041 1.00 95.50 115 ALA A C 1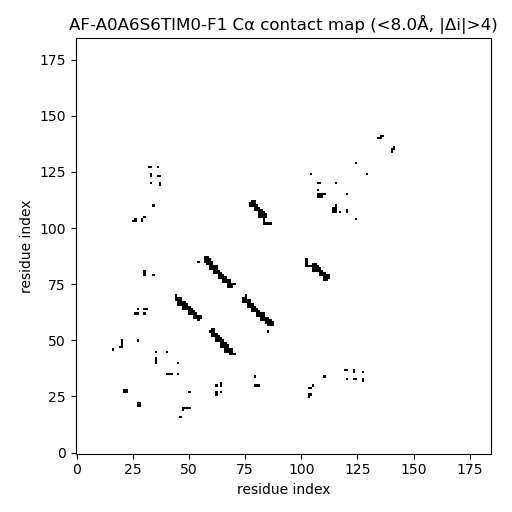
ATOM 912 O O . ALA A 1 115 ? 5.326 -1.278 -19.729 1.00 95.50 115 ALA A O 1
ATOM 913 N N . VAL A 1 116 ? 4.066 -0.795 -17.926 1.00 94.94 116 VAL A N 1
ATOM 914 C CA . VAL A 1 116 ? 3.896 -2.180 -17.490 1.00 94.94 116 VAL A CA 1
ATOM 915 C C . VAL A 1 116 ? 2.848 -2.832 -18.388 1.00 94.94 116 VAL A C 1
ATOM 917 O O . VAL A 1 116 ? 1.782 -2.265 -18.635 1.00 94.94 116 VAL A O 1
ATOM 920 N N . ARG A 1 117 ? 3.132 -4.035 -18.897 1.00 94.56 117 ARG A N 1
ATOM 921 C CA . ARG A 1 117 ? 2.156 -4.769 -19.713 1.00 94.56 117 ARG A CA 1
ATOM 922 C C . ARG A 1 117 ? 0.951 -5.139 -18.856 1.00 94.56 117 ARG A C 1
ATOM 924 O O . ARG A 1 117 ? 1.107 -5.626 -17.740 1.00 94.56 117 ARG A O 1
ATOM 931 N N . VAL A 1 118 ? -0.248 -4.994 -19.416 1.00 88.44 118 VAL A N 1
ATOM 932 C CA . VAL A 1 118 ? -1.513 -5.242 -18.702 1.00 88.44 118 VAL A CA 1
ATOM 933 C C . VAL A 1 118 ? -1.569 -6.645 -18.082 1.00 88.44 118 VAL A C 1
ATOM 935 O O . VAL A 1 118 ? -2.003 -6.789 -16.945 1.00 88.44 118 VAL A O 1
ATOM 938 N N . GLY A 1 119 ? -1.077 -7.674 -18.782 1.00 86.56 119 GLY A N 1
ATOM 939 C CA . GLY A 1 119 ? -1.038 -9.043 -18.249 1.00 86.56 119 GLY A CA 1
ATOM 940 C C . GLY A 1 119 ? -0.117 -9.210 -17.033 1.00 86.56 119 GLY A C 1
ATOM 941 O O . GLY A 1 119 ? -0.473 -9.909 -16.082 1.00 86.56 119 GLY A O 1
ATOM 942 N N . ASP A 1 120 ? 1.030 -8.525 -17.029 1.00 90.75 120 ASP A N 1
ATOM 943 C CA . ASP A 1 120 ? 1.979 -8.555 -15.910 1.00 90.75 120 ASP A CA 1
ATOM 944 C C . ASP A 1 120 ? 1.402 -7.796 -14.708 1.00 90.75 120 ASP A C 1
ATOM 946 O O . ASP A 1 120 ? 1.431 -8.299 -13.586 1.00 90.75 120 ASP A O 1
ATOM 950 N N . LEU A 1 121 ? 0.791 -6.629 -14.953 1.00 91.44 121 LEU A N 1
ATOM 951 C CA . LEU A 1 121 ? 0.105 -5.843 -13.927 1.00 91.44 121 LEU A CA 1
ATOM 952 C C . LEU A 1 121 ? -1.055 -6.628 -13.300 1.00 91.44 121 LEU A C 1
ATOM 954 O O . LEU A 1 121 ? -1.165 -6.685 -12.080 1.00 91.44 121 LEU A O 1
ATOM 958 N N . HIS A 1 122 ? -1.883 -7.288 -14.112 1.00 86.75 122 HIS A N 1
ATOM 959 C CA . HIS A 1 122 ? -2.991 -8.105 -13.619 1.00 86.75 122 HIS A CA 1
ATOM 960 C C . HIS A 1 122 ? -2.502 -9.259 -12.735 1.00 86.75 122 HIS A C 1
ATOM 962 O O . HIS A 1 122 ? -3.038 -9.488 -11.651 1.00 86.75 122 HIS A O 1
ATOM 968 N N . THR A 1 123 ? -1.443 -9.948 -13.167 1.00 87.31 123 THR A N 1
ATOM 969 C CA . THR A 1 123 ? -0.816 -11.025 -12.387 1.00 87.31 123 THR A CA 1
ATOM 970 C C . THR A 1 123 ? -0.253 -10.495 -11.067 1.00 87.31 123 THR A C 1
ATOM 972 O O . THR A 1 123 ? -0.455 -11.104 -10.016 1.00 87.31 123 THR A O 1
ATOM 975 N N . ALA A 1 124 ? 0.410 -9.336 -11.099 1.00 88.38 124 ALA A N 1
ATOM 976 C CA . ALA A 1 124 ? 0.939 -8.683 -9.909 1.00 88.38 124 ALA A CA 1
ATOM 977 C C . ALA A 1 124 ? -0.172 -8.292 -8.928 1.00 88.38 124 ALA A C 1
ATOM 979 O O . ALA A 1 124 ? -0.050 -8.583 -7.740 1.00 88.38 124 ALA A O 1
ATOM 980 N N . ILE A 1 125 ? -1.275 -7.717 -9.421 1.00 87.25 125 ILE A N 1
ATOM 981 C CA . ILE A 1 125 ? -2.454 -7.381 -8.613 1.00 87.25 125 ILE A CA 1
ATOM 982 C C . ILE A 1 125 ? -2.977 -8.629 -7.916 1.00 87.25 125 ILE A C 1
ATOM 984 O O . ILE A 1 125 ? -3.037 -8.634 -6.692 1.00 87.25 125 ILE A O 1
ATOM 988 N N . GLN A 1 126 ? -3.275 -9.700 -8.657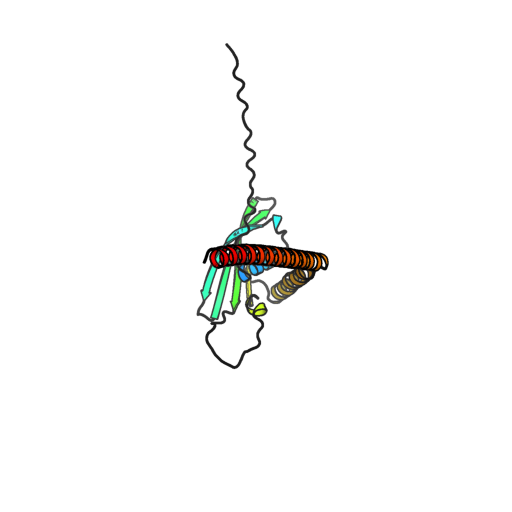 1.00 83.69 126 GLN A N 1
ATOM 989 C CA . GLN A 1 126 ? -3.784 -10.944 -8.071 1.00 83.69 126 GLN A CA 1
ATOM 990 C C . GLN A 1 126 ? -2.860 -11.505 -6.986 1.00 83.69 126 GLN A C 1
ATOM 992 O O . GLN A 1 126 ? -3.328 -12.010 -5.966 1.00 83.69 126 GLN A O 1
ATOM 997 N N . LYS A 1 127 ? -1.542 -11.426 -7.194 1.00 83.69 127 LYS A N 1
ATOM 998 C CA . LYS A 1 127 ? -0.568 -11.956 -6.242 1.00 83.69 127 LYS A CA 1
ATOM 999 C C . LYS A 1 127 ? -0.464 -11.090 -4.989 1.00 83.69 127 LYS A C 1
ATOM 1001 O O . LYS A 1 127 ? -0.485 -11.630 -3.889 1.00 83.69 127 LYS A O 1
ATOM 1006 N N . VAL A 1 128 ? -0.376 -9.770 -5.144 1.00 82.62 128 VAL A N 1
ATOM 1007 C CA . VAL A 1 128 ? -0.242 -8.823 -4.027 1.00 82.62 128 VAL A CA 1
ATOM 1008 C C . VAL A 1 128 ? -1.523 -8.772 -3.192 1.00 82.62 128 VAL A C 1
ATOM 1010 O O . VAL A 1 128 ? -1.459 -8.843 -1.963 1.00 82.62 128 VAL A O 1
ATOM 1013 N N . THR A 1 129 ? -2.694 -8.712 -3.831 1.00 76.81 129 THR A N 1
ATOM 1014 C CA . THR A 1 129 ? -3.980 -8.706 -3.117 1.00 76.81 129 THR A CA 1
ATOM 1015 C C . THR A 1 129 ? -4.304 -10.083 -2.543 1.00 76.81 129 THR A C 1
ATOM 1017 O O . THR A 1 129 ? -4.685 -10.181 -1.381 1.00 76.81 129 THR A O 1
ATOM 1020 N N . GLY A 1 130 ? -4.055 -11.163 -3.290 1.00 69.94 130 GLY A N 1
ATOM 1021 C CA . GLY A 1 130 ? -4.243 -12.534 -2.812 1.00 69.94 130 GLY A CA 1
ATOM 1022 C C . GLY A 1 130 ? -3.337 -12.894 -1.632 1.00 69.94 130 GLY A C 1
ATOM 1023 O O . GLY A 1 130 ? -3.774 -13.593 -0.718 1.00 69.94 130 GLY A O 1
ATOM 1024 N N . GLN A 1 131 ? -2.096 -12.398 -1.607 1.00 63.34 131 GLN A N 1
ATOM 1025 C CA . GLN A 1 131 ? -1.211 -12.551 -0.451 1.00 63.34 131 GLN A CA 1
ATOM 1026 C C . GLN A 1 131 ? -1.702 -11.720 0.741 1.00 63.34 131 GLN A C 1
ATOM 1028 O O . GLN A 1 131 ? -1.780 -12.245 1.844 1.00 63.34 131 GLN A O 1
ATOM 1033 N N . SER A 1 132 ? -2.148 -10.481 0.512 1.00 59.84 132 SER A N 1
ATOM 1034 C CA . SER A 1 132 ? -2.708 -9.630 1.575 1.00 59.84 132 SER A CA 1
ATOM 1035 C C . SER A 1 132 ? -3.950 -10.252 2.233 1.00 59.84 132 SER A C 1
ATOM 1037 O O . SER A 1 132 ? -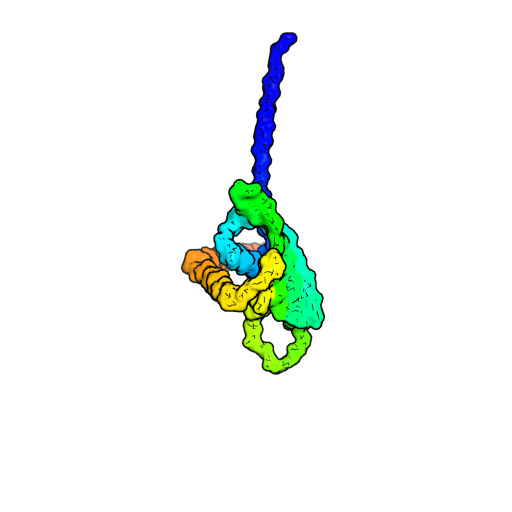4.112 -10.167 3.450 1.00 59.84 132 SER A O 1
ATOM 1039 N N . VAL A 1 133 ? -4.800 -10.938 1.458 1.00 59.19 133 VAL A N 1
ATOM 1040 C CA . VAL A 1 133 ? -5.920 -11.737 1.985 1.00 59.19 133 VAL A CA 1
ATOM 1041 C C . VAL A 1 133 ? -5.397 -12.893 2.838 1.00 59.19 133 VAL A C 1
ATOM 1043 O O . VAL A 1 133 ? -5.853 -13.072 3.963 1.00 59.19 133 VAL A O 1
ATOM 1046 N N . LYS A 1 134 ? -4.408 -13.657 2.364 1.00 58.75 134 LYS A N 1
ATOM 1047 C CA . LYS A 1 134 ? -3.826 -14.756 3.155 1.00 58.75 134 LYS A CA 1
ATOM 1048 C C . LYS A 1 134 ? -3.208 -14.280 4.466 1.00 58.75 134 LYS A C 1
ATOM 1050 O O . LYS A 1 134 ? -3.365 -14.963 5.470 1.00 58.75 134 LYS A O 1
ATOM 1055 N N . ASP A 1 135 ? -2.544 -13.130 4.464 1.00 58.94 135 ASP A N 1
ATOM 1056 C CA . ASP A 1 135 ? -1.898 -12.579 5.655 1.00 58.94 135 ASP A CA 1
ATOM 1057 C C . ASP A 1 135 ? -2.938 -12.050 6.654 1.00 58.94 135 ASP A C 1
ATOM 1059 O O . ASP A 1 135 ? -2.824 -12.287 7.854 1.00 58.94 135 ASP A O 1
ATOM 1063 N N . THR A 1 136 ? -4.003 -11.411 6.157 1.00 56.38 136 THR A N 1
ATOM 1064 C CA . THR A 1 136 ? -5.106 -10.880 6.979 1.00 56.38 136 THR A CA 1
ATOM 1065 C C . THR A 1 136 ? -5.945 -11.998 7.604 1.00 56.38 136 THR A C 1
ATOM 1067 O O . THR A 1 136 ? -6.357 -11.895 8.762 1.00 56.38 136 THR A O 1
ATOM 1070 N N . PHE A 1 137 ? -6.168 -13.078 6.851 1.00 55.38 137 PHE A N 1
ATOM 1071 C CA . PHE A 1 137 ? -6.914 -14.260 7.282 1.00 55.38 137 PHE A CA 1
ATOM 1072 C C . PHE A 1 137 ? -6.012 -15.393 7.779 1.00 55.38 137 PHE A C 1
ATOM 1074 O O . PHE A 1 137 ? -6.461 -16.539 7.866 1.00 55.38 137 PHE A O 1
ATOM 1081 N N . ASN A 1 138 ? -4.752 -15.106 8.123 1.00 67.56 138 ASN A N 1
ATOM 1082 C CA . ASN A 1 138 ? -3.939 -16.117 8.776 1.00 67.56 138 ASN A CA 1
ATOM 1083 C C . ASN A 1 138 ? -4.548 -16.430 10.160 1.00 67.56 138 ASN A C 1
ATOM 1085 O O . ASN A 1 138 ? -5.045 -15.555 10.876 1.00 67.56 138 ASN A O 1
ATOM 1089 N N . GLU A 1 139 ? -4.584 -17.716 10.504 1.00 64.75 139 GLU A N 1
ATOM 1090 C CA . GLU A 1 139 ? -5.305 -18.223 11.678 1.00 64.75 139 GLU A CA 1
ATOM 1091 C C . GLU A 1 139 ? -4.788 -17.599 12.988 1.00 64.75 139 GLU A C 1
ATOM 1093 O O . GLU A 1 139 ? -5.546 -17.366 13.930 1.00 64.75 139 GLU A O 1
ATOM 1098 N N . GLU A 1 140 ? -3.499 -17.259 13.026 1.00 73.00 140 GLU A N 1
ATOM 1099 C CA . GLU A 1 140 ? -2.835 -16.639 14.170 1.00 73.00 140 GLU A CA 1
ATOM 1100 C C . GLU A 1 140 ? -3.280 -15.185 14.399 1.00 73.00 140 GLU A C 1
ATOM 1102 O O . GLU A 1 140 ? -3.571 -14.800 15.531 1.00 73.00 140 GLU A O 1
ATOM 1107 N N . HIS A 1 141 ? -3.410 -14.387 13.339 1.00 67.69 141 HIS A N 1
ATOM 1108 C CA . HIS A 1 141 ? -3.875 -13.003 13.392 1.00 67.69 141 HIS A CA 1
ATOM 1109 C C . HIS A 1 141 ? -5.337 -12.935 13.842 1.00 67.69 141 HIS A C 1
ATOM 1111 O O . HIS A 1 141 ? -5.671 -12.150 14.733 1.00 67.69 141 HIS A O 1
ATOM 1117 N N . ILE A 1 142 ? -6.190 -13.825 13.318 1.00 73.25 142 ILE A N 1
ATOM 1118 C CA . ILE A 1 142 ? -7.588 -13.954 13.758 1.00 73.25 142 ILE A CA 1
ATOM 1119 C C . ILE A 1 142 ? -7.646 -14.317 15.246 1.00 73.25 142 ILE A C 1
ATOM 1121 O O . ILE A 1 142 ? -8.382 -13.692 16.013 1.00 73.25 142 ILE A O 1
ATOM 1125 N N . LYS A 1 143 ? -6.834 -15.285 15.684 1.00 76.06 143 LYS A N 1
ATOM 1126 C CA . LYS A 1 143 ? -6.769 -15.707 17.088 1.00 76.06 143 LYS A CA 1
ATOM 1127 C C . LYS A 1 143 ? -6.293 -14.583 18.012 1.00 76.06 143 LYS A C 1
ATOM 1129 O O . LYS A 1 143 ? -6.845 -14.410 19.099 1.00 76.06 143 LYS A O 1
ATOM 1134 N N . ASN A 1 144 ? -5.307 -13.800 17.581 1.00 79.38 144 ASN A N 1
ATOM 1135 C CA . ASN A 1 144 ? -4.787 -12.669 18.346 1.00 79.38 144 ASN A CA 1
ATOM 1136 C C . ASN A 1 144 ? -5.824 -11.548 18.471 1.00 79.38 144 ASN A C 1
ATOM 1138 O O . ASN A 1 144 ? -6.056 -11.063 19.577 1.00 79.38 144 ASN A O 1
ATOM 1142 N N . LYS A 1 145 ? -6.510 -11.195 17.377 1.00 78.12 145 LYS A N 1
ATOM 1143 C CA . LYS A 1 145 ? -7.587 -10.194 17.397 1.00 78.12 145 LYS A CA 1
ATOM 1144 C C . LYS A 1 145 ? -8.785 -10.637 18.233 1.00 78.12 145 LYS A C 1
ATOM 1146 O O . LYS A 1 145 ? -9.337 -9.828 18.975 1.00 78.12 145 LYS A O 1
ATOM 1151 N N . ALA A 1 146 ? -9.147 -11.918 18.182 1.00 79.44 146 ALA A N 1
ATOM 1152 C CA . ALA A 1 146 ? -10.187 -12.474 19.043 1.00 79.44 146 ALA A CA 1
ATOM 1153 C C . ALA A 1 146 ? -9.815 -12.364 20.533 1.00 79.44 146 ALA A C 1
ATOM 1155 O O . ALA A 1 146 ? -10.645 -11.966 21.347 1.00 79.44 146 ALA A O 1
ATOM 1156 N N . LYS A 1 147 ? -8.555 -12.643 20.886 1.00 84.06 147 LYS A N 1
ATOM 1157 C CA . LYS A 1 147 ? -8.057 -12.525 22.263 1.00 84.06 147 LYS A CA 1
ATOM 1158 C C . LYS A 1 147 ? -8.026 -11.074 22.755 1.00 84.06 147 LYS A C 1
ATOM 1160 O O . LYS A 1 147 ? -8.392 -10.812 23.896 1.00 84.06 147 LYS A O 1
ATOM 1165 N N . GLU A 1 148 ? -7.605 -10.141 21.904 1.00 88.25 148 GLU A N 1
ATOM 1166 C CA . GLU A 1 148 ? -7.615 -8.701 22.197 1.00 88.25 148 GLU A CA 1
ATOM 1167 C C . GLU A 1 148 ? -9.047 -8.204 22.456 1.00 88.25 148 GLU A C 1
ATOM 1169 O O . GLU A 1 148 ? -9.308 -7.507 23.438 1.00 88.25 148 GLU A O 1
ATOM 1174 N N . LEU A 1 149 ? -10.003 -8.633 21.624 1.00 85.75 149 LEU A N 1
ATOM 1175 C CA . LEU A 1 149 ? -11.419 -8.326 21.807 1.00 85.75 149 LEU A CA 1
ATOM 1176 C C . LEU A 1 149 ? -11.962 -8.891 23.129 1.00 85.75 149 LEU A C 1
ATOM 1178 O O . LEU A 1 149 ? -12.650 -8.181 23.860 1.00 85.75 149 LEU A O 1
ATOM 1182 N N . GLU A 1 150 ? -11.629 -10.139 23.461 1.00 86.50 150 GLU A N 1
ATOM 1183 C CA . GLU A 1 150 ? -12.049 -10.778 24.711 1.00 86.50 150 GLU A CA 1
ATOM 1184 C C . GLU A 1 150 ? -11.516 -10.031 25.945 1.00 86.50 150 GLU A C 1
ATOM 1186 O O . GLU A 1 150 ? -12.267 -9.767 26.885 1.00 86.50 150 GLU A O 1
ATOM 1191 N N . GLN A 1 151 ? -10.246 -9.615 25.921 1.00 87.56 151 GLN A N 1
ATOM 1192 C CA . GLN A 1 151 ? -9.637 -8.828 26.997 1.00 87.56 151 GLN A CA 1
ATOM 1193 C C . GLN A 1 151 ? -10.312 -7.464 27.169 1.00 87.56 151 GLN A C 1
ATOM 1195 O O . GLN A 1 151 ? -10.644 -7.082 28.292 1.00 87.56 151 GLN A O 1
ATOM 1200 N N . ASN A 1 152 ? -10.584 -6.762 26.067 1.00 86.88 152 ASN A N 1
ATOM 1201 C CA . ASN A 1 152 ? -11.266 -5.468 26.102 1.00 86.88 152 ASN A CA 1
ATOM 1202 C C . ASN A 1 152 ? -12.687 -5.580 26.677 1.00 86.88 152 ASN A C 1
ATOM 1204 O O . ASN A 1 152 ? -13.110 -4.721 27.452 1.00 86.88 152 ASN A O 1
ATOM 1208 N N . ILE A 1 153 ? -13.414 -6.653 26.345 1.00 88.06 153 ILE A N 1
ATOM 1209 C CA . ILE A 1 153 ? -14.746 -6.922 26.903 1.00 88.06 153 ILE A CA 1
ATOM 1210 C C . ILE A 1 153 ? -14.658 -7.174 28.413 1.00 88.06 153 ILE A C 1
ATOM 1212 O O . ILE A 1 153 ? -15.436 -6.595 29.174 1.00 88.06 153 ILE A O 1
ATOM 1216 N N . GLN A 1 154 ? -13.702 -7.992 28.864 1.00 90.19 154 GLN A N 1
ATOM 1217 C CA . GLN A 1 154 ? -13.504 -8.277 30.289 1.00 90.19 154 GLN A CA 1
ATOM 1218 C C . GLN A 1 154 ? -13.134 -7.016 31.082 1.00 90.19 154 GLN A C 1
ATOM 1220 O O . GLN A 1 154 ? -13.675 -6.776 32.164 1.00 90.19 154 GLN A O 1
ATOM 1225 N N . GLU A 1 155 ? -12.246 -6.180 30.544 1.00 89.38 155 GLU A N 1
ATOM 1226 C CA . GLU A 1 155 ? -11.850 -4.929 31.191 1.00 89.38 155 GLU A CA 1
ATOM 1227 C C . GLU A 1 155 ? -13.007 -3.920 31.236 1.00 89.38 155 GLU A C 1
ATOM 1229 O O . GLU A 1 155 ? -13.225 -3.265 32.260 1.00 89.38 155 GLU A O 1
ATOM 1234 N N . GLY A 1 156 ? -13.786 -3.828 30.154 1.00 88.44 156 GLY A N 1
ATOM 1235 C CA . GLY A 1 156 ? -14.992 -3.006 30.090 1.00 88.44 156 GLY A CA 1
ATOM 1236 C C . GLY A 1 156 ? -16.041 -3.426 31.120 1.00 88.44 156 GLY A C 1
ATOM 1237 O O . GLY A 1 156 ? -16.564 -2.574 31.840 1.00 88.44 156 GLY A O 1
ATOM 1238 N N . ALA A 1 157 ? -16.293 -4.732 31.252 1.00 88.88 157 ALA A N 1
ATOM 1239 C CA . ALA A 1 157 ? -17.211 -5.275 32.251 1.00 88.88 157 ALA A CA 1
ATOM 1240 C C . ALA A 1 157 ? -16.752 -4.954 33.682 1.00 88.88 157 ALA A C 1
ATOM 1242 O O . ALA A 1 157 ? -17.534 -4.456 34.488 1.00 88.88 157 ALA A O 1
ATOM 1243 N N . LYS A 1 158 ? -15.458 -5.123 33.980 1.00 90.88 158 LYS A N 1
ATOM 1244 C CA . LYS A 1 158 ? -14.901 -4.804 35.302 1.00 90.88 158 LYS A CA 1
ATOM 1245 C C . LYS A 1 158 ? -15.053 -3.321 35.661 1.00 90.88 158 LYS A C 1
ATOM 1247 O O . LYS A 1 158 ? -15.444 -2.990 36.777 1.00 90.88 158 LYS A O 1
ATOM 1252 N N . LYS A 1 159 ? -14.769 -2.414 34.719 1.00 91.12 159 LYS A N 1
ATOM 1253 C CA . LYS A 1 159 ? -14.940 -0.962 34.931 1.00 91.12 159 LYS A CA 1
ATOM 1254 C C . LYS A 1 159 ? -16.401 -0.587 35.176 1.00 91.12 159 LYS A C 1
ATOM 1256 O O . LYS A 1 159 ? -16.675 0.332 35.955 1.00 91.12 159 LYS A O 1
ATOM 1261 N N . LEU A 1 160 ? -17.328 -1.280 34.515 1.00 86.31 160 LEU A N 1
ATOM 1262 C CA . LEU A 1 160 ? -18.759 -1.097 34.725 1.00 86.31 160 LEU A CA 1
ATOM 1263 C C . LEU A 1 160 ? -19.167 -1.534 36.139 1.00 86.31 160 LEU A C 1
ATOM 1265 O O . LEU A 1 160 ? -19.793 -0.745 36.846 1.00 86.31 160 LEU A O 1
ATOM 1269 N N . ASP A 1 161 ? -18.738 -2.718 36.579 1.00 91.06 161 ASP A N 1
ATOM 1270 C CA . ASP A 1 161 ? -19.017 -3.230 37.927 1.00 91.06 161 ASP A CA 1
ATOM 1271 C C . ASP A 1 161 ? -18.467 -2.300 39.019 1.00 91.06 161 ASP A C 1
ATOM 1273 O O . ASP A 1 161 ? -19.191 -1.914 39.940 1.00 91.06 161 ASP A O 1
ATOM 1277 N N . GLU A 1 162 ? -17.216 -1.846 38.883 1.00 91.44 162 GLU A N 1
ATOM 1278 C CA . GLU A 1 162 ? -16.603 -0.895 39.820 1.00 91.44 162 GLU A CA 1
ATOM 1279 C C . GLU A 1 162 ? -17.368 0.439 39.883 1.00 91.44 162 GLU A C 1
ATOM 1281 O O . GLU A 1 162 ? -17.474 1.061 40.946 1.00 91.44 162 GLU A O 1
ATOM 1286 N N . SER A 1 163 ? -17.911 0.895 38.751 1.00 88.44 163 SER A N 1
ATOM 1287 C CA . SER A 1 163 ? -18.702 2.129 38.680 1.00 88.44 163 SER A CA 1
ATOM 1288 C C . SER A 1 163 ? -20.063 1.972 39.36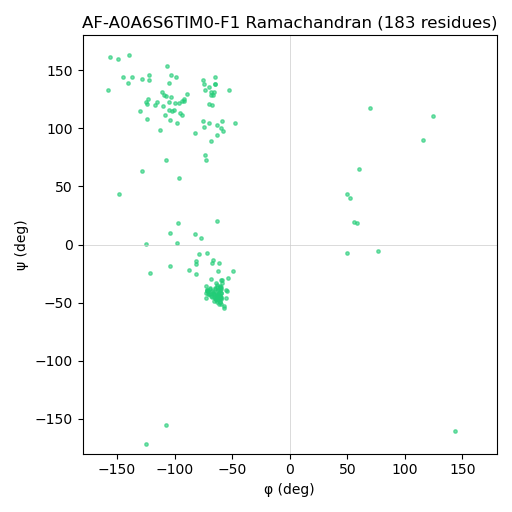0 1.00 88.44 163 SER A C 1
ATOM 1290 O O . SER A 1 163 ? -20.495 2.877 40.077 1.00 88.44 163 SER A O 1
ATOM 1292 N N . ILE A 1 164 ? -20.714 0.818 39.185 1.00 89.31 164 ILE A N 1
ATOM 1293 C CA . ILE A 1 164 ? -21.983 0.484 39.844 1.00 89.31 164 ILE A CA 1
ATOM 1294 C C . ILE A 1 164 ? -21.787 0.405 41.360 1.00 89.31 164 ILE A C 1
ATOM 1296 O O . ILE A 1 164 ? -22.551 1.022 42.106 1.00 89.31 164 ILE A O 1
ATOM 1300 N N . GLN A 1 165 ? -20.736 -0.277 41.824 1.00 92.25 165 GLN A N 1
ATOM 1301 C CA . GLN A 1 165 ? -20.450 -0.419 43.250 1.00 92.25 165 GLN A CA 1
ATOM 1302 C C . GLN A 1 165 ? -20.212 0.944 43.915 1.00 92.25 165 GLN A C 1
ATOM 1304 O O . GLN A 1 165 ? -20.898 1.283 44.881 1.00 92.25 165 GLN A O 1
ATOM 1309 N N . LYS A 1 166 ? -19.355 1.791 43.328 1.00 89.75 166 LYS A N 1
ATOM 1310 C CA . LYS A 1 166 ? -19.126 3.165 43.816 1.00 89.75 166 LYS A CA 1
ATOM 1311 C C . LYS A 1 166 ? -20.395 4.019 43.817 1.00 89.75 166 LYS A C 1
ATOM 1313 O O . LYS A 1 166 ? -20.587 4.844 44.710 1.00 89.75 166 LYS A O 1
ATOM 1318 N N . GLY A 1 167 ? -21.247 3.863 42.803 1.00 89.06 167 GLY A N 1
ATOM 1319 C CA . GLY A 1 167 ? -22.539 4.545 42.739 1.00 89.06 167 GLY A CA 1
ATOM 1320 C C . GLY A 1 167 ? -23.463 4.128 43.884 1.00 89.06 167 GLY A C 1
ATOM 1321 O O . GLY A 1 167 ? -24.082 4.984 44.515 1.00 89.06 167 GLY A O 1
ATOM 1322 N N . SER A 1 168 ? -23.503 2.829 44.188 1.00 88.94 168 SER A N 1
ATOM 1323 C CA . SER A 1 168 ? -24.318 2.273 45.271 1.00 88.94 168 SER A CA 1
ATOM 1324 C C . SER A 1 168 ? -23.855 2.725 46.661 1.00 88.94 168 SER A C 1
ATOM 1326 O O . SER A 1 168 ? -24.691 3.111 47.474 1.00 88.94 168 SER A O 1
ATOM 1328 N N . GLU A 1 169 ? -22.542 2.786 46.908 1.00 91.50 169 GLU A N 1
ATOM 1329 C CA . GLU A 1 169 ? -21.963 3.256 48.176 1.00 91.50 169 GLU A CA 1
ATOM 1330 C C . GLU A 1 169 ? -22.318 4.725 48.438 1.00 91.50 169 GLU A C 1
ATOM 1332 O O . GLU A 1 169 ? -22.840 5.063 49.500 1.00 91.50 169 GLU A O 1
ATOM 1337 N N . LYS A 1 170 ? -22.151 5.596 47.432 1.00 90.12 170 LYS A N 1
ATOM 1338 C CA . LYS A 1 170 ? -22.537 7.016 47.535 1.00 90.12 170 LYS A CA 1
ATOM 1339 C C . LYS A 1 170 ? -24.030 7.210 47.799 1.00 90.12 170 LYS A C 1
ATOM 1341 O O . LYS A 1 170 ? -24.415 8.140 48.513 1.00 90.12 170 LYS A O 1
ATOM 1346 N N . LEU A 1 171 ? -24.872 6.368 47.198 1.00 85.62 171 LEU A N 1
ATOM 1347 C CA . LEU A 1 171 ? -26.313 6.357 47.448 1.00 85.62 171 LEU A CA 1
ATOM 1348 C C . LEU A 1 171 ? -26.621 5.933 48.888 1.00 85.62 171 LEU A C 1
ATOM 1350 O O . LEU A 1 171 ? -27.402 6.613 49.549 1.00 85.62 171 LEU A O 1
ATOM 1354 N N . GLY A 1 172 ? -25.970 4.878 49.387 1.00 89.25 172 GLY A N 1
ATOM 1355 C CA . GLY A 1 172 ? -26.087 4.423 50.774 1.00 89.25 172 GLY A CA 1
ATOM 1356 C C . GLY A 1 172 ? -25.724 5.517 51.780 1.00 89.25 172 GLY A C 1
ATOM 1357 O O . GLY A 1 172 ? -26.553 5.879 52.611 1.00 89.25 172 GLY A O 1
ATOM 1358 N N . GLU A 1 173 ? -24.545 6.128 51.636 1.00 89.50 173 GLU A N 1
ATOM 1359 C CA . GLU A 1 173 ? -24.094 7.228 52.506 1.00 89.50 173 GLU A CA 1
ATOM 1360 C C . GLU A 1 173 ? -25.037 8.443 52.467 1.00 89.50 173 GLU A C 1
ATOM 1362 O O . GLU A 1 173 ? -25.248 9.127 53.472 1.00 89.50 173 GLU A O 1
ATOM 1367 N N . SER A 1 174 ? -25.606 8.750 51.296 1.00 86.88 174 SER A N 1
ATOM 1368 C CA . SER A 1 174 ? -26.551 9.865 51.146 1.00 86.88 174 SER A CA 1
ATOM 1369 C C . SER A 1 174 ? -27.878 9.590 51.856 1.00 86.88 174 SER A C 1
ATOM 1371 O O . SER A 1 174 ? -28.460 10.509 52.434 1.00 86.88 174 SER A O 1
ATOM 1373 N N . LEU A 1 175 ? -28.350 8.340 51.824 1.00 87.62 175 LEU A N 1
ATOM 1374 C CA . LEU A 1 175 ? -29.571 7.906 52.504 1.00 87.62 175 LEU A CA 1
ATOM 1375 C C . LEU A 1 175 ? -29.394 7.868 54.026 1.00 87.62 175 LEU A C 1
ATOM 1377 O O . LEU A 1 175 ? -30.291 8.312 54.739 1.00 87.62 175 LEU A O 1
ATOM 1381 N N . GLU A 1 176 ? -28.239 7.419 54.519 1.00 88.75 176 GLU A N 1
ATOM 1382 C CA . GLU A 1 176 ? -27.911 7.407 55.951 1.00 88.75 176 GLU A CA 1
ATOM 1383 C C . GLU A 1 176 ? -27.925 8.828 56.538 1.00 88.75 176 GLU A C 1
ATOM 1385 O O . GLU A 1 176 ? -28.672 9.107 57.477 1.00 88.75 176 GLU A O 1
ATOM 1390 N N . LYS A 1 177 ? -27.238 9.777 55.884 1.00 86.81 177 LYS A N 1
ATOM 1391 C CA . LYS A 1 177 ? -27.251 11.203 56.269 1.00 86.81 177 LYS A CA 1
ATOM 1392 C C . LYS A 1 177 ? -28.649 11.829 56.254 1.00 86.81 177 LYS A C 1
ATOM 1394 O O . LYS A 1 177 ? -28.922 12.765 57.007 1.00 86.81 177 LYS A O 1
ATOM 1399 N N . LEU A 1 178 ? -29.522 11.384 55.350 1.00 84.38 178 LEU A N 1
ATOM 1400 C CA . LEU A 1 178 ? -30.918 11.828 55.290 1.00 84.38 178 LEU A CA 1
ATOM 1401 C C . LEU A 1 178 ? -31.738 11.261 56.453 1.00 84.38 178 LEU A C 1
ATOM 1403 O O . LEU A 1 178 ? -32.549 11.989 57.022 1.00 84.38 178 LEU A O 1
ATOM 1407 N N . GLY A 1 179 ? -31.508 9.997 56.813 1.00 84.38 179 GLY A N 1
ATOM 1408 C CA . GLY A 1 179 ? -32.131 9.342 57.961 1.00 84.38 179 GLY A CA 1
ATOM 1409 C C . GLY A 1 179 ? -31.770 10.012 59.287 1.00 84.38 179 GLY A C 1
ATOM 1410 O O . GLY A 1 179 ? -32.667 10.330 60.063 1.00 84.38 179 GLY A O 1
ATOM 1411 N N . GLU A 1 180 ? -30.489 10.317 59.507 1.00 82.75 180 GLU A N 1
ATOM 1412 C CA . GLU A 1 180 ? -30.022 11.031 60.708 1.00 82.75 180 GLU A CA 1
ATOM 1413 C C . GLU A 1 180 ? -30.678 12.415 60.840 1.00 82.75 180 GLU A C 1
ATOM 1415 O O . GLU A 1 180 ? -31.239 12.753 61.880 1.00 82.75 180 GLU A O 1
ATOM 1420 N N . LYS A 1 181 ? -30.729 13.191 59.747 1.00 79.38 181 LYS A N 1
ATOM 1421 C CA . LYS A 1 181 ? -31.399 14.507 59.728 1.00 79.38 181 LYS A CA 1
ATOM 1422 C C . LYS A 1 181 ? -32.903 14.455 60.005 1.00 79.38 181 LYS A C 1
ATOM 1424 O O . LYS A 1 181 ? -33.483 15.487 60.343 1.00 79.38 181 LYS A O 1
ATOM 1429 N N . LEU A 1 182 ? -33.545 13.312 59.779 1.00 71.00 182 LEU A N 1
ATOM 1430 C CA . LEU A 1 182 ? -34.968 13.116 60.049 1.00 71.00 182 LEU A CA 1
ATOM 1431 C C . LEU A 1 182 ? -35.239 12.654 61.486 1.00 71.00 182 LEU A C 1
ATOM 1433 O O . LEU A 1 182 ? -36.354 12.857 61.948 1.00 71.00 182 LEU A O 1
ATOM 1437 N N . GLN A 1 183 ? -34.261 12.069 62.185 1.00 68.38 183 GLN A N 1
ATOM 1438 C CA . GLN A 1 183 ? -34.386 11.694 63.601 1.00 68.38 183 GLN A CA 1
ATOM 1439 C C . GLN A 1 183 ? -34.142 12.869 64.563 1.00 68.38 183 GLN A C 1
ATOM 1441 O O . GLN A 1 183 ? -34.688 12.868 65.661 1.00 68.38 183 GLN A O 1
ATOM 1446 N N . ASP A 1 184 ? -33.384 13.884 64.137 1.00 58.59 184 ASP A N 1
ATOM 1447 C CA . ASP A 1 184 ? -33.121 15.119 64.900 1.00 58.59 184 ASP A CA 1
ATOM 1448 C C . ASP A 1 184 ? -34.238 16.189 64.787 1.00 58.59 184 ASP A C 1
ATOM 1450 O O . ASP A 1 184 ? -34.063 17.333 65.221 1.00 58.59 184 ASP A O 1
ATOM 1454 N N . LYS A 1 185 ? -35.389 15.849 64.191 1.00 51.47 185 LYS A N 1
ATOM 1455 C CA . LYS A 1 185 ? -36.578 16.710 64.059 1.00 51.47 185 LYS A CA 1
ATOM 1456 C C . LYS A 1 185 ? -37.767 16.150 64.824 1.00 51.47 185 LYS A C 1
ATOM 1458 O O . LYS A 1 185 ? -38.508 16.989 65.384 1.00 51.47 185 LYS A O 1
#

Radius of gyration: 29.41 Å; Cα contacts (8 Å, |Δi|>4): 184; chains: 1; bounding box: 90×35×85 Å

Organism: NCBI:txid298394

Secondary structure (DSSP, 8-state):
--------------------S-TT-HHHHHHHHHHHHHTT--GGGEEEEEEEEEEETTTEEEEEEEEEEE-SS-EEEEEEEEEEEP--S---SS-TT--GGGGGS-SEEEETTEEPPHHHHHHHHHHHHHHHHHHHT-HHHHHHHHHHHHHHHHHHHHHHHHHHHHHHHHHHHHHHHHHHHHH--

Nearest PDB structures (foldseek):
  4bl2-assembly1_A  TM=5.439E-01  e=4.908E-02  Staphylococcus aureus
  1mws-assembly1_A  TM=5.390E-01  e=7.026E-02  Staphylococcus aureus
  4bl3-assembly1_A  TM=5.378E-01  e=7.919E-02  Staphylococcus aureus
  1mwt-assembly1_A  TM=4.599E-01  e=8.925E-02  Staphylococcus aureus
  1tp6-assembly1_A  TM=5.540E-01  e=9.187E-01  Pseudomonas aeruginosa PAO1

Foldseek 3Di:
DDDDDDDPDPPPPPPPLPDPDCPPDLLVVLQVQLLCVLVVHDPVQKRWDDWDWDDDPQFKIKIKTWIWGQDPVGTHIKMKIFIFTHDDPDDDPDCPDDPVVNSNQGPWMDIRNHTDDNVSSVVSSCVSVVVVVCVCPPVVNVVVVVVVVVVVVVVVVVVVVVVVVVVVVVVVVVVVVVVVVVVVD

Sequence (185 aa):
MKHLKGIFLLSLGLSLSACTLNEDDPQTTLCQKLTTHLMNESETNINWGDASRVEKKKEHLLLTVNFEKTDAQGSIPMQATCLYPYHNEQQGEDYEFMPQEYLNIPESMTINGQAVRVGDLHTAIQKVTGQSVKDTFNEEHIKNKAKELEQNIQEGAKKLDESIQKGSEKLGESLEKLGEKLQDK

Mean predicted aligned error: 16.07 Å

Solvent-accessible surface area (backbone atoms only — not comparable to full-atom values): 11076 Å² total; per-residue (Å²): 133,88,84,84,84,78,82,79,79,80,79,78,80,77,82,78,80,80,68,81,79,51,85,88,38,67,53,57,44,45,47,51,53,43,50,35,58,76,67,74,50,58,71,89,37,50,48,73,50,65,73,47,80,44,76,44,91,75,48,28,35,39,38,37,40,32,30,29,42,53,58,101,88,44,77,43,84,44,40,38,37,35,34,26,66,40,79,66,98,74,82,81,97,79,75,93,77,71,61,76,77,63,65,53,50,61,80,47,42,28,50,70,86,41,74,57,54,67,70,59,50,52,52,41,49,54,51,56,53,52,47,51,50,52,62,64,65,29,70,66,53,49,52,49,51,53,49,53,52,52,51,53,51,54,54,51,51,51,55,49,51,55,50,51,52,55,52,51,52,55,49,49,56,53,51,51,59,50,51,55,64,60,72,80,108